Protein AF-A0A2D2DNY3-F1 (afdb_monomer)

Mean predicted aligned error: 10.8 Å

Foldseek 3Di:
DADAFAWAWEWDDADLVQFTDWTWTQRDLEDWTWTWHAGSQRFTAWIDGRRPRWIKGKVPGHDGDGLPADAFDKDKDWIKIATCVAPPGGIDIKIKIKGQHDFDWDQFQLGIAGWGWMWMKIWFPFDDHDPWTKTKIKIKTWTAGNPSRDGAKMKIWMWIDTDPTDIHIYIYGHNWYQGPNVRDTDFFLLLQFYWKWWAPPQVQGIWIWGAGSNFWIWTWTDHPPFIWTWTWGAGSQQWTWIWIHTVVDDTFIWIWGDDNFKIKGFGDDPVDGDMIMMGHD

Radius of gyration: 21.46 Å; Cα contacts (8 Å, |Δi|>4): 801; chains: 1; bounding box: 45×48×61 Å

Solvent-accessible surface area (backbone atoms only — not comparable to full-atom values): 13983 Å² total; per-residue (Å²): 135,85,62,83,37,56,23,33,38,34,37,74,39,33,43,94,86,49,36,49,54,55,30,40,24,44,34,46,75,72,72,58,37,35,38,36,29,39,44,61,56,50,9,39,33,33,41,30,38,66,74,72,80,36,61,33,37,30,54,52,50,31,78,53,57,64,86,84,62,47,72,71,38,70,52,75,46,73,18,32,40,29,32,74,77,43,92,78,53,48,64,43,74,41,47,34,39,36,32,27,77,38,74,47,80,49,77,40,83,53,44,77,40,57,17,40,32,33,42,32,41,33,61,61,47,69,50,63,50,100,93,35,46,32,35,32,38,37,42,36,44,32,29,27,27,70,85,81,50,42,73,42,32,33,41,38,38,38,41,33,52,50,69,82,53,48,75,53,56,41,42,34,37,23,45,29,37,39,36,58,72,78,68,48,69,34,69,42,25,44,72,59,39,20,47,32,37,38,39,49,43,83,80,42,18,45,30,46,37,36,22,37,64,83,11,41,32,42,39,37,21,45,25,100,90,48,61,29,44,35,37,38,38,35,42,57,87,21,48,28,42,36,41,38,36,38,84,98,57,70,71,42,66,32,52,33,43,42,54,77,56,41,32,40,29,53,40,64,52,94,90,56,72,51,56,30,43,34,32,59,101

Sequence (281 aa):
MGWKVSVTQRITKVDANGSWENADSVSQEKGAQTIEVFDKQGGMLSTNSSGYGCSVTYAPAALQAPPSATVGATFEYASTMSIPCSKEESSRALTSKGKVVAIESKTVPAGTFTALKIVSSETNFDLRTIGASANYWVEKTCWRDTVTGLIIACNTSTDSKGTGGMSYSSVSELVSFSQAATKREFLDPIRFAGPWTGSFGAYYGTCDVNITFTGLITGACKAATRTTSVTGSVDKAGVVKLAMSVAGGATETNVGQAALFDMSGPLAGAAAPGNWALKHK

Organism: NCBI:txid2045208

Structure (mmCIF, N/CA/C/O backbone):
data_AF-A0A2D2DNY3-F1
#
_entry.id   AF-A0A2D2DNY3-F1
#
loop_
_atom_site.group_PDB
_atom_site.id
_atom_site.type_symbol
_atom_site.label_atom_id
_atom_site.label_alt_id
_atom_site.label_comp_id
_atom_site.label_asym_id
_atom_site.label_entity_id
_atom_site.label_seq_id
_atom_site.pdbx_PDB_ins_code
_atom_site.Cartn_x
_atom_site.Cartn_y
_atom_site.Cartn_z
_atom_site.occupancy
_atom_site.B_iso_or_equiv
_atom_site.auth_seq_id
_atom_site.auth_comp_id
_atom_site.auth_asym_id
_atom_site.auth_atom_id
_atom_site.pdbx_PDB_model_num
ATOM 1 N N . MET A 1 1 ? -20.690 14.355 -4.645 1.00 25.67 1 MET A N 1
ATOM 2 C CA . MET A 1 1 ? -19.978 13.452 -5.576 1.00 25.67 1 MET A CA 1
ATOM 3 C C . MET A 1 1 ? -19.030 12.610 -4.740 1.00 25.67 1 MET A C 1
ATOM 5 O O . MET A 1 1 ? -18.089 13.163 -4.191 1.00 25.67 1 MET A O 1
ATOM 9 N N . GLY A 1 2 ? -19.355 11.334 -4.515 1.00 27.25 2 GLY A N 1
ATOM 10 C CA . GLY A 1 2 ? -18.554 10.455 -3.659 1.00 27.25 2 GLY A CA 1
ATOM 11 C C . GLY A 1 2 ? -17.307 9.985 -4.398 1.00 27.25 2 GLY A C 1
ATOM 12 O O . GLY A 1 2 ? -17.422 9.295 -5.410 1.00 27.25 2 GLY A O 1
ATOM 13 N N . TRP A 1 3 ? -16.131 10.373 -3.917 1.00 26.14 3 TRP A N 1
ATOM 14 C CA . TRP A 1 3 ? -14.869 9.816 -4.389 1.00 26.14 3 TRP A CA 1
ATOM 15 C C . TRP A 1 3 ? -14.778 8.369 -3.898 1.00 26.14 3 TRP A C 1
ATOM 17 O O . TRP A 1 3 ? -14.680 8.126 -2.700 1.00 26.14 3 TRP A O 1
ATOM 27 N N . LYS A 1 4 ? -14.827 7.393 -4.810 1.00 27.14 4 LYS A N 1
ATOM 28 C CA . LYS A 1 4 ? -14.443 6.013 -4.493 1.00 27.14 4 LYS A CA 1
ATOM 29 C C . LYS A 1 4 ? -12.919 5.945 -4.467 1.00 27.14 4 LYS A C 1
ATOM 31 O O . LYS A 1 4 ? -12.292 5.642 -5.475 1.00 27.14 4 LYS A O 1
ATOM 36 N N . VAL A 1 5 ? -12.330 6.280 -3.327 1.00 34.91 5 VAL A N 1
ATOM 37 C CA . VAL A 1 5 ? -10.916 6.004 -3.059 1.00 34.91 5 VAL A CA 1
ATOM 38 C C . VAL A 1 5 ? -10.827 4.509 -2.772 1.00 34.91 5 VAL A C 1
ATOM 40 O O . VAL A 1 5 ? -11.431 4.063 -1.802 1.00 34.91 5 VAL A O 1
ATOM 43 N N . SER A 1 6 ? -10.176 3.742 -3.651 1.00 36.16 6 SER A N 1
ATOM 44 C CA . SER A 1 6 ? -9.915 2.313 -3.439 1.00 36.16 6 SER A CA 1
ATOM 45 C C . SER A 1 6 ? -8.528 2.202 -2.835 1.00 36.16 6 SER A C 1
ATOM 47 O O . SER A 1 6 ? -7.540 2.330 -3.550 1.00 36.16 6 SER A O 1
ATOM 49 N N . VAL A 1 7 ? -8.460 2.041 -1.514 1.00 45.69 7 VAL A N 1
ATOM 50 C CA . VAL A 1 7 ? -7.182 1.968 -0.805 1.00 45.69 7 VAL A CA 1
ATOM 51 C C . VAL A 1 7 ? -6.686 0.523 -0.782 1.00 45.69 7 VAL A C 1
ATOM 53 O O . VAL A 1 7 ? -7.278 -0.332 -0.130 1.00 45.69 7 VAL A O 1
ATOM 56 N N . THR A 1 8 ? -5.598 0.273 -1.501 1.00 47.53 8 THR A N 1
ATOM 57 C CA . THR A 1 8 ? -4.846 -0.986 -1.558 1.00 47.53 8 THR A CA 1
ATOM 58 C C . THR A 1 8 ? -3.878 -1.043 -0.386 1.00 47.53 8 THR A C 1
ATOM 60 O O . THR A 1 8 ? -2.870 -0.351 -0.427 1.00 47.53 8 THR A O 1
ATOM 63 N N . GLN A 1 9 ? -4.156 -1.849 0.641 1.00 46.97 9 GLN A N 1
ATOM 64 C CA . GLN A 1 9 ? -3.183 -2.102 1.713 1.00 46.97 9 GLN A CA 1
ATOM 65 C C . GLN A 1 9 ? -2.158 -3.161 1.265 1.00 46.97 9 GLN A C 1
ATOM 67 O O . GLN A 1 9 ? -2.531 -4.173 0.664 1.00 46.97 9 GLN A O 1
ATOM 72 N N . ARG A 1 10 ? -0.868 -2.923 1.529 1.00 54.22 10 ARG A N 1
ATOM 73 C CA . ARG A 1 10 ? 0.259 -3.816 1.210 1.00 54.22 10 ARG A CA 1
ATOM 74 C C . ARG A 1 10 ? 1.125 -4.001 2.436 1.00 54.22 10 ARG A C 1
ATOM 76 O O . ARG A 1 10 ? 1.582 -3.022 2.989 1.00 54.22 10 ARG A O 1
ATOM 83 N N . ILE A 1 11 ? 1.457 -5.237 2.787 1.00 52.03 11 ILE A N 1
ATOM 84 C CA . ILE A 1 11 ? 2.336 -5.530 3.923 1.00 52.03 11 ILE A CA 1
ATOM 85 C C . ILE A 1 11 ? 3.550 -6.310 3.444 1.00 52.03 11 ILE A C 1
ATOM 87 O O . ILE A 1 11 ? 3.403 -7.378 2.844 1.00 52.03 11 ILE A O 1
ATOM 91 N N . THR A 1 12 ? 4.7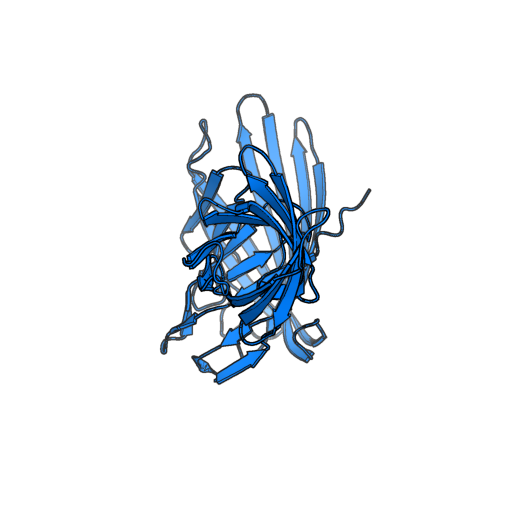40 -5.739 3.647 1.00 46.25 12 THR A N 1
ATOM 92 C CA . THR A 1 12 ? 5.982 -6.226 3.023 1.00 46.25 12 THR A CA 1
ATOM 93 C C . THR A 1 12 ? 6.882 -7.060 3.909 1.00 46.25 12 THR A C 1
ATOM 95 O O . THR A 1 12 ? 7.632 -7.880 3.381 1.00 46.25 12 THR A O 1
ATOM 98 N N . LYS A 1 13 ? 6.841 -6.879 5.228 1.00 41.50 13 LYS A N 1
ATOM 99 C CA . LYS A 1 13 ? 7.657 -7.681 6.134 1.00 41.50 13 LYS A CA 1
ATOM 100 C C . LYS A 1 13 ? 6.973 -7.822 7.477 1.00 41.50 13 LYS A C 1
ATOM 102 O O . LYS A 1 13 ? 6.441 -6.858 8.016 1.00 41.50 13 LYS A O 1
ATOM 107 N N . VAL A 1 14 ? 7.000 -9.051 7.983 1.00 41.91 14 VAL A N 1
ATOM 108 C CA . VAL A 1 14 ? 6.520 -9.399 9.316 1.00 41.91 14 VAL A CA 1
ATOM 109 C C . VAL A 1 14 ? 7.660 -10.094 10.020 1.00 41.91 14 VAL A C 1
ATOM 111 O O . VAL A 1 14 ? 8.112 -11.139 9.563 1.00 41.91 14 VAL A O 1
ATOM 114 N N . ASP A 1 15 ? 8.177 -9.510 11.084 1.00 43.34 15 ASP A N 1
ATOM 115 C CA . ASP A 1 15 ? 9.233 -10.127 11.865 1.00 43.34 15 ASP A CA 1
ATOM 116 C C . ASP A 1 15 ? 8.704 -11.380 12.585 1.00 43.34 15 ASP A C 1
ATOM 118 O O . ASP A 1 15 ? 7.499 -11.569 12.779 1.00 43.34 15 ASP A O 1
ATOM 122 N N . ALA A 1 16 ? 9.613 -12.253 13.028 1.00 36.25 16 ALA A N 1
ATOM 123 C CA . ALA A 1 16 ? 9.274 -13.508 13.711 1.00 36.25 16 ALA A CA 1
ATOM 124 C C . ALA A 1 16 ? 8.454 -13.316 15.007 1.00 36.25 16 ALA A C 1
ATOM 126 O O . ALA A 1 16 ? 7.833 -14.255 15.498 1.00 36.25 16 ALA A O 1
ATOM 127 N N . ASN A 1 17 ? 8.439 -12.100 15.556 1.00 34.81 17 ASN A N 1
ATOM 128 C CA . ASN A 1 17 ? 7.659 -11.696 16.727 1.00 34.81 17 ASN A CA 1
ATOM 129 C C . ASN A 1 17 ? 6.275 -11.102 16.370 1.00 34.81 17 ASN A C 1
ATOM 131 O O . ASN A 1 17 ? 5.600 -10.571 17.254 1.00 34.81 17 ASN A O 1
ATOM 135 N N . GLY A 1 18 ? 5.874 -11.151 15.094 1.00 34.56 18 GLY A N 1
ATOM 136 C CA . GLY A 1 18 ? 4.608 -10.615 14.590 1.00 34.56 18 GLY A CA 1
ATOM 137 C C . GLY A 1 18 ? 4.605 -9.109 14.302 1.00 34.56 18 GLY A C 1
ATOM 138 O O . GLY A 1 18 ? 3.541 -8.569 14.024 1.00 34.56 18 GLY A O 1
ATOM 139 N N . SER A 1 19 ? 5.751 -8.419 14.386 1.00 36.81 19 SER A N 1
ATOM 140 C CA . SER A 1 19 ? 5.862 -6.982 14.063 1.00 36.81 19 SER A CA 1
ATOM 141 C C . SER A 1 19 ? 5.842 -6.750 12.561 1.00 36.81 19 SER A C 1
ATOM 143 O O . SER A 1 19 ? 6.407 -7.557 11.839 1.00 36.81 19 SER A O 1
ATOM 145 N N . TRP A 1 20 ? 5.232 -5.665 12.088 1.00 47.19 20 TRP A N 1
ATOM 146 C CA . TRP A 1 20 ? 5.101 -5.361 10.661 1.00 47.19 20 TRP A CA 1
ATOM 147 C C . TRP A 1 20 ? 5.984 -4.161 10.301 1.00 47.19 20 TRP A C 1
ATOM 149 O O . TRP A 1 20 ? 5.937 -3.141 10.983 1.00 47.19 20 TRP A O 1
ATOM 159 N N . GLU A 1 21 ? 6.764 -4.257 9.227 1.00 42.47 21 GLU A N 1
ATOM 160 C CA . GLU A 1 21 ? 7.445 -3.112 8.615 1.00 42.47 21 GLU A CA 1
ATOM 161 C C . GLU A 1 21 ? 6.703 -2.752 7.316 1.00 42.47 21 GLU A C 1
ATOM 163 O O . GLU A 1 21 ? 6.755 -3.495 6.328 1.00 42.47 21 GLU A O 1
ATOM 168 N N . ASN A 1 22 ? 6.036 -1.591 7.352 1.00 45.72 22 ASN A N 1
ATOM 169 C CA . ASN A 1 22 ? 5.357 -0.886 6.255 1.00 45.72 22 ASN A CA 1
ATOM 170 C C . ASN A 1 22 ? 4.024 -1.496 5.784 1.00 45.72 22 ASN A C 1
ATOM 172 O O . ASN A 1 22 ? 3.973 -2.634 5.307 1.00 45.72 22 ASN A O 1
ATOM 176 N N . ALA A 1 23 ? 2.950 -0.702 5.904 1.00 50.16 23 ALA A N 1
ATOM 177 C CA . ALA A 1 23 ? 1.635 -0.987 5.348 1.00 50.16 23 ALA A CA 1
ATOM 178 C C . ALA A 1 23 ? 1.250 0.079 4.301 1.00 50.16 23 ALA A C 1
ATOM 180 O O . ALA A 1 23 ? 0.492 1.006 4.581 1.00 50.16 23 ALA A O 1
ATOM 181 N N . ASP A 1 24 ? 1.783 0.000 3.082 1.00 49.25 24 ASP A N 1
ATOM 182 C CA . ASP A 1 24 ? 1.453 1.017 2.076 1.00 49.25 24 ASP A CA 1
ATOM 183 C C . ASP A 1 24 ? -0.031 0.956 1.733 1.00 49.25 24 ASP A C 1
ATOM 185 O O . ASP A 1 24 ? -0.573 -0.126 1.511 1.00 49.25 24 ASP A O 1
ATOM 189 N N . SER A 1 25 ? -0.677 2.118 1.673 1.00 47.81 25 SER A N 1
ATOM 190 C CA . SER A 1 25 ? -2.070 2.252 1.284 1.00 47.81 25 SER A CA 1
ATOM 191 C C . SER A 1 25 ? -2.124 3.048 -0.038 1.00 47.81 25 SER A C 1
ATOM 193 O O . SER A 1 25 ? -2.016 4.276 -0.094 1.00 47.81 25 SER A O 1
ATOM 195 N N . VAL A 1 26 ? -2.199 2.355 -1.179 1.00 48.69 26 VAL A N 1
ATOM 196 C CA . VAL A 1 26 ? -2.326 3.047 -2.476 1.00 48.69 26 VAL A CA 1
ATOM 197 C C . VAL A 1 26 ? -3.779 3.456 -2.630 1.00 48.69 26 VAL A C 1
ATOM 199 O O . VAL A 1 26 ? -4.639 2.606 -2.826 1.00 48.69 26 VAL A O 1
ATOM 202 N N . SER A 1 27 ? -4.060 4.748 -2.489 1.00 47.69 27 SER A N 1
ATOM 203 C CA . SER A 1 27 ? -5.422 5.276 -2.439 1.00 47.69 27 SER A CA 1
ATOM 204 C C . SER A 1 27 ? -6.048 5.472 -3.829 1.00 47.69 27 SER A C 1
ATOM 206 O O . SER A 1 27 ? -7.276 5.442 -3.953 1.00 47.69 27 SER A O 1
ATOM 208 N N . GLN A 1 28 ? -5.239 5.675 -4.883 1.00 50.94 28 GLN A N 1
ATOM 209 C CA . GLN A 1 28 ? -5.707 5.988 -6.243 1.00 50.94 28 GLN A CA 1
ATOM 210 C C . GLN A 1 28 ? -4.712 5.529 -7.331 1.00 50.94 28 GLN A C 1
ATOM 212 O O . GLN A 1 28 ? -3.504 5.595 -7.134 1.00 50.94 28 GLN A O 1
ATOM 217 N N . GLU A 1 29 ? -5.216 5.133 -8.513 1.00 48.09 29 GLU A N 1
ATOM 218 C CA . GLU A 1 29 ? -4.400 4.809 -9.711 1.00 48.09 29 GLU A CA 1
ATOM 219 C C . GLU A 1 29 ? -3.625 6.036 -10.239 1.00 48.09 29 GLU A C 1
ATOM 221 O O . GLU A 1 29 ? -2.617 5.908 -10.933 1.00 48.09 29 GLU A O 1
ATOM 226 N N . LYS A 1 30 ? -4.097 7.243 -9.896 1.00 49.75 30 LYS A N 1
ATOM 227 C CA . LYS A 1 30 ? -3.475 8.534 -10.205 1.00 49.75 30 LYS A CA 1
ATOM 228 C C . LYS A 1 30 ? -3.515 9.418 -8.960 1.00 49.75 30 LYS A C 1
ATOM 230 O O . LYS A 1 30 ? -4.600 9.702 -8.465 1.00 49.75 30 LYS A O 1
ATOM 235 N N . GLY A 1 31 ? -2.362 9.891 -8.490 1.00 51.78 31 GLY A N 1
ATOM 236 C CA . GLY A 1 31 ? -2.268 10.810 -7.350 1.00 51.78 31 GLY A CA 1
ATOM 237 C C . GLY A 1 31 ? -1.247 10.373 -6.304 1.00 51.78 31 GLY A C 1
ATOM 238 O O . GLY A 1 31 ? -0.534 9.392 -6.492 1.00 51.78 31 GLY A O 1
ATOM 239 N N . ALA A 1 32 ? -1.164 11.142 -5.218 1.00 49.25 32 ALA A N 1
ATOM 240 C CA . ALA A 1 32 ? -0.270 10.858 -4.105 1.00 49.25 32 ALA A CA 1
ATOM 241 C C . ALA A 1 32 ? -0.715 9.619 -3.316 1.00 49.25 32 ALA A C 1
ATOM 243 O O . ALA A 1 32 ? -1.903 9.441 -3.038 1.00 49.25 32 ALA A O 1
ATOM 244 N N . GLN A 1 33 ? 0.251 8.795 -2.921 1.00 55.28 33 GLN A N 1
ATOM 245 C CA . GLN A 1 33 ? 0.026 7.630 -2.074 1.00 55.28 33 GLN A CA 1
ATOM 246 C C . GLN A 1 33 ? -0.068 8.039 -0.602 1.00 55.28 33 GLN A C 1
ATOM 248 O O . GLN A 1 33 ? 0.548 9.014 -0.160 1.00 55.28 33 GLN A O 1
ATOM 253 N N . THR A 1 34 ? -0.837 7.274 0.171 1.00 58.06 34 THR A N 1
ATOM 254 C CA . THR A 1 34 ? -0.867 7.410 1.626 1.00 58.06 34 THR A CA 1
ATOM 255 C C . THR A 1 34 ? -0.228 6.173 2.232 1.00 58.06 34 THR A C 1
ATOM 257 O O . THR A 1 34 ? -0.771 5.083 2.148 1.00 58.06 34 THR A O 1
ATOM 260 N N . ILE A 1 35 ? 0.939 6.305 2.842 1.00 59.66 35 ILE A N 1
ATOM 261 C CA . ILE A 1 35 ? 1.585 5.182 3.522 1.00 59.66 35 ILE A CA 1
ATOM 262 C C . ILE A 1 35 ? 1.034 5.131 4.940 1.00 59.66 35 ILE A C 1
ATOM 264 O O . ILE A 1 35 ? 1.166 6.109 5.671 1.00 59.66 35 ILE A O 1
ATOM 268 N N . GLU A 1 36 ? 0.423 4.019 5.330 1.00 65.12 36 GLU A N 1
ATOM 269 C CA . GLU A 1 36 ? 0.013 3.777 6.710 1.00 65.12 36 GLU A CA 1
ATOM 270 C C . GLU A 1 36 ? 1.049 2.847 7.364 1.00 65.12 36 GLU A C 1
ATOM 272 O O . GLU A 1 36 ? 1.706 2.029 6.723 1.00 65.12 36 GLU A O 1
ATOM 277 N N . VAL A 1 37 ? 1.272 2.978 8.662 1.00 64.62 37 VAL A N 1
ATOM 278 C CA . VAL A 1 37 ? 2.128 2.052 9.410 1.00 64.62 37 VAL A CA 1
ATOM 279 C C . VAL A 1 37 ? 1.317 1.556 10.581 1.00 64.62 37 VAL A C 1
ATOM 281 O O . VAL A 1 37 ? 0.684 2.360 11.260 1.00 64.62 37 VAL A O 1
ATOM 284 N N . PHE A 1 38 ? 1.340 0.249 10.829 1.00 63.91 38 PHE A N 1
ATOM 285 C CA . PHE A 1 38 ? 0.632 -0.374 11.942 1.00 63.91 38 PHE A CA 1
ATOM 286 C C . PHE A 1 38 ? 1.607 -1.112 12.868 1.00 63.91 38 PHE A C 1
ATOM 288 O O . PHE A 1 38 ? 2.654 -1.590 12.437 1.00 63.91 38 PHE A O 1
ATOM 295 N N . ASP A 1 39 ? 1.265 -1.201 14.150 1.00 59.09 39 ASP A N 1
ATOM 296 C CA . ASP A 1 39 ? 1.955 -2.007 15.146 1.00 59.09 39 ASP A CA 1
ATOM 297 C C . ASP A 1 39 ? 1.637 -3.502 14.982 1.00 59.09 39 ASP A C 1
ATOM 299 O O . ASP A 1 39 ? 0.777 -3.913 14.199 1.00 59.09 39 ASP A O 1
ATOM 303 N N . LYS A 1 40 ? 2.324 -4.342 15.764 1.00 55.53 40 LYS A N 1
ATOM 304 C CA . LYS A 1 40 ? 2.185 -5.809 15.731 1.00 55.53 40 LYS A CA 1
ATOM 305 C C . LYS A 1 40 ? 0.773 -6.328 16.050 1.00 55.53 40 LYS A C 1
ATOM 307 O O . LYS A 1 40 ? 0.485 -7.494 15.806 1.00 55.53 40 LYS A O 1
ATOM 312 N N . GLN A 1 41 ? -0.111 -5.492 16.584 1.00 60.06 41 GLN A N 1
ATOM 313 C CA . GLN A 1 41 ? -1.500 -5.822 16.900 1.00 60.06 41 GLN A CA 1
ATOM 314 C C . GLN A 1 41 ? -2.508 -5.213 15.910 1.00 60.06 41 GLN A C 1
ATOM 316 O O . GLN A 1 41 ? -3.718 -5.376 16.099 1.00 60.06 41 GLN A O 1
ATOM 321 N N . GLY A 1 42 ? -2.028 -4.543 14.859 1.00 58.50 42 GLY A N 1
ATOM 322 C CA . GLY A 1 42 ? -2.852 -3.881 13.850 1.00 58.50 42 GLY A CA 1
ATOM 323 C C . GLY A 1 42 ? -3.335 -2.485 14.253 1.00 58.50 42 GLY A C 1
ATOM 324 O O . GLY A 1 42 ? -4.249 -1.968 13.620 1.00 58.50 42 GLY A O 1
ATOM 325 N N . GLY A 1 43 ? -2.764 -1.880 15.299 1.00 68.00 43 GLY A N 1
ATOM 326 C CA . GLY A 1 43 ? -3.005 -0.481 15.652 1.00 68.00 43 GLY A CA 1
ATOM 327 C C . GLY A 1 43 ? -2.185 0.462 14.770 1.00 68.00 43 GLY A C 1
ATOM 328 O O . GLY A 1 43 ? -1.036 0.179 14.475 1.00 68.00 43 GLY A O 1
ATOM 329 N N . MET A 1 44 ? -2.737 1.588 14.335 1.00 71.69 44 MET A N 1
ATOM 330 C CA . MET A 1 44 ? -2.071 2.547 13.449 1.00 71.69 44 MET A CA 1
ATOM 331 C C . MET A 1 44 ? -1.008 3.362 14.203 1.00 71.69 44 MET A C 1
ATOM 333 O O . MET A 1 44 ? -1.323 4.030 15.183 1.00 71.69 44 MET A O 1
ATOM 337 N N . LEU A 1 45 ? 0.241 3.316 13.744 1.00 72.12 45 LEU A N 1
ATOM 338 C CA . LEU A 1 45 ? 1.407 4.039 14.264 1.00 72.12 45 LEU A CA 1
ATOM 339 C C . LEU A 1 45 ? 1.689 5.338 13.512 1.00 72.12 45 LEU A C 1
ATOM 341 O O . LEU A 1 45 ? 2.131 6.309 14.124 1.00 72.12 45 LEU A O 1
ATOM 345 N N . SER A 1 46 ? 1.465 5.378 12.200 1.00 70.25 46 SER A N 1
ATOM 346 C CA . SER A 1 46 ? 1.634 6.604 11.420 1.00 70.25 46 SER A CA 1
ATOM 347 C C . SER A 1 46 ? 0.865 6.580 10.109 1.00 70.25 46 SER A C 1
ATOM 349 O O . SER A 1 46 ? 0.495 5.519 9.609 1.00 70.25 46 SER A O 1
ATOM 351 N N . THR A 1 47 ? 0.641 7.766 9.552 1.00 68.88 47 THR A N 1
ATOM 352 C CA . THR A 1 47 ? 0.171 7.958 8.181 1.00 68.88 47 THR A CA 1
ATOM 353 C C . THR A 1 47 ? 1.013 9.036 7.507 1.00 68.88 47 THR A C 1
ATOM 355 O O . THR A 1 47 ? 1.285 10.085 8.086 1.00 68.88 47 THR A O 1
ATOM 358 N N . ASN A 1 48 ? 1.462 8.792 6.281 1.00 65.06 48 ASN A N 1
ATOM 359 C CA . ASN A 1 48 ? 2.186 9.763 5.472 1.00 65.06 48 ASN A CA 1
ATOM 360 C C . ASN A 1 48 ? 1.444 9.952 4.158 1.00 65.06 48 ASN A C 1
ATOM 362 O O . ASN A 1 48 ? 1.365 9.028 3.355 1.00 65.06 48 ASN A O 1
ATOM 366 N N . SER A 1 49 ? 0.918 11.150 3.923 1.00 54.62 49 SER A N 1
ATOM 367 C CA . SER A 1 49 ? 0.422 11.509 2.599 1.00 54.62 49 SER A CA 1
ATOM 368 C C . SER A 1 49 ? 1.576 12.086 1.787 1.00 54.62 49 SER A C 1
ATOM 370 O O . SER A 1 49 ? 1.966 13.238 2.009 1.00 54.62 49 SER A O 1
ATOM 372 N N . SER A 1 50 ? 2.080 11.328 0.806 1.00 42.31 50 SER A N 1
ATOM 373 C CA . SER A 1 50 ? 3.233 11.739 -0.008 1.00 42.31 50 SER A CA 1
ATOM 374 C C . SER A 1 50 ? 3.003 13.073 -0.734 1.00 42.31 50 SER A C 1
ATOM 376 O O . SER A 1 50 ? 3.942 13.829 -0.963 1.00 42.31 50 SER A O 1
ATOM 378 N N . GLY A 1 51 ? 1.741 13.436 -0.990 1.00 43.50 51 GLY A N 1
ATOM 379 C CA . GLY A 1 51 ? 1.348 14.686 -1.649 1.00 43.50 51 GLY A CA 1
ATOM 380 C C . GLY A 1 51 ? 1.395 15.942 -0.774 1.00 43.50 51 GLY A C 1
ATOM 381 O O . GLY A 1 51 ? 1.378 17.042 -1.315 1.00 43.50 51 GLY A O 1
ATOM 382 N N . TYR A 1 52 ? 1.464 15.799 0.555 1.00 48.44 52 TYR A N 1
ATOM 383 C CA . TYR A 1 52 ? 1.476 16.930 1.497 1.00 48.44 52 TYR A CA 1
ATOM 384 C C . TYR A 1 52 ? 2.761 17.010 2.332 1.00 48.44 52 TYR A C 1
ATOM 386 O O . TYR A 1 52 ? 2.902 17.926 3.139 1.00 48.44 52 TYR A O 1
ATOM 394 N N . GLY A 1 53 ? 3.699 16.069 2.154 1.00 58.53 53 GLY A N 1
ATOM 395 C CA . GLY A 1 53 ? 4.980 16.063 2.870 1.00 58.53 53 GLY A CA 1
ATOM 396 C C . GLY A 1 53 ? 4.832 16.006 4.393 1.00 58.53 53 GLY A C 1
ATOM 397 O O . GLY A 1 53 ? 5.711 16.477 5.113 1.00 58.53 53 GLY A O 1
ATOM 398 N N . CYS A 1 54 ? 3.713 15.471 4.888 1.00 64.94 54 CYS A N 1
ATOM 399 C CA . CYS A 1 54 ? 3.408 15.406 6.309 1.00 64.94 54 CYS A CA 1
ATOM 400 C C . CYS A 1 54 ? 3.208 13.959 6.751 1.00 64.94 54 CYS A C 1
ATOM 402 O O . CYS A 1 54 ? 2.323 13.263 6.251 1.00 64.94 54 CYS A O 1
ATOM 404 N N . SER A 1 55 ? 4.033 13.545 7.712 1.00 72.25 55 SER A N 1
ATOM 405 C CA . SER A 1 55 ? 3.903 12.279 8.427 1.00 72.25 55 SER A CA 1
ATOM 406 C C . SER A 1 55 ? 3.255 12.546 9.781 1.00 72.25 55 SER A C 1
ATOM 408 O O . SER A 1 55 ? 3.818 13.273 10.600 1.00 72.25 55 SER A O 1
ATOM 410 N N . VAL A 1 56 ? 2.068 11.989 9.995 1.00 75.56 56 VAL A N 1
ATOM 411 C CA . VAL A 1 56 ? 1.344 12.003 11.267 1.00 75.56 56 VAL A CA 1
ATOM 412 C C . VAL A 1 56 ? 1.697 10.730 12.025 1.00 75.56 56 VAL A C 1
ATOM 414 O O . VAL A 1 56 ? 1.708 9.657 11.429 1.00 75.56 56 VAL A O 1
ATOM 417 N N . THR A 1 57 ? 1.976 10.814 13.325 1.00 82.69 57 THR A N 1
ATOM 418 C CA . THR A 1 57 ? 2.296 9.639 14.159 1.00 82.69 57 THR A CA 1
ATOM 419 C C . THR A 1 57 ? 1.328 9.491 15.326 1.00 82.69 57 THR A C 1
ATOM 421 O O . THR A 1 57 ? 0.726 10.466 15.762 1.00 82.69 57 THR A O 1
ATOM 424 N N . TYR A 1 58 ? 1.178 8.274 15.842 1.00 80.50 58 TYR A N 1
ATOM 425 C CA . TYR A 1 58 ? 0.248 7.915 16.911 1.00 80.50 58 TYR A CA 1
ATOM 426 C C . TYR A 1 58 ? 0.997 7.171 18.020 1.00 80.50 58 TYR A C 1
ATOM 428 O O . TYR A 1 58 ? 1.653 6.160 17.763 1.00 80.50 58 TYR A O 1
ATOM 436 N N . ALA A 1 59 ? 0.907 7.663 19.257 1.00 84.25 59 ALA A N 1
ATOM 437 C CA . ALA A 1 59 ? 1.555 7.054 20.419 1.00 84.25 59 ALA A CA 1
ATOM 438 C C . ALA A 1 59 ? 0.640 7.072 21.664 1.00 84.25 59 ALA A C 1
ATOM 440 O O . ALA A 1 59 ? 0.317 8.158 22.153 1.00 84.25 59 ALA A O 1
ATOM 441 N N . PRO A 1 60 ? 0.227 5.906 22.210 1.00 83.38 60 PRO A N 1
ATOM 442 C CA . PRO A 1 60 ? 0.357 4.559 21.627 1.00 83.38 60 PRO A CA 1
ATOM 443 C C . PRO A 1 60 ? -0.403 4.435 20.293 1.00 83.38 60 PRO A C 1
ATOM 445 O O . PRO A 1 60 ? -1.132 5.351 19.922 1.00 83.38 60 PRO A O 1
ATOM 448 N N . ALA A 1 61 ? -0.232 3.334 19.558 1.00 74.12 61 ALA A N 1
ATOM 449 C CA . ALA A 1 61 ? -0.904 3.141 18.273 1.00 74.12 61 ALA A CA 1
ATOM 450 C C . ALA A 1 61 ? -2.436 3.304 18.391 1.00 74.12 61 ALA A C 1
ATOM 452 O O . ALA A 1 61 ? -3.050 2.832 19.351 1.00 74.12 61 ALA A O 1
ATOM 453 N N . ALA A 1 62 ? -3.053 3.985 17.427 1.00 71.38 62 ALA A N 1
ATOM 454 C CA . ALA A 1 62 ? -4.500 4.194 17.377 1.00 71.38 62 ALA A CA 1
ATOM 455 C C . ALA A 1 62 ? -5.234 2.949 16.847 1.00 71.38 62 ALA A C 1
ATOM 457 O O . ALA A 1 62 ? -4.617 2.069 16.258 1.00 71.38 62 ALA A O 1
ATOM 458 N N . LEU A 1 63 ? -6.565 2.881 16.991 1.00 64.62 63 LEU A N 1
ATOM 459 C CA . LEU A 1 63 ? -7.420 1.905 16.277 1.00 64.62 63 LEU A CA 1
ATOM 460 C C . LEU A 1 63 ? -7.088 0.418 16.487 1.00 64.62 63 LEU A C 1
ATOM 462 O O . LEU A 1 63 ? -7.419 -0.430 15.658 1.00 64.62 63 LEU A O 1
ATOM 466 N N . GLN A 1 64 ? -6.447 0.071 17.592 1.00 66.25 64 GLN A N 1
ATOM 467 C CA . GLN A 1 64 ? -6.138 -1.317 17.889 1.00 66.25 64 GLN A CA 1
ATOM 468 C C . GLN A 1 64 ? -7.440 -2.016 18.313 1.00 66.25 64 GLN A C 1
ATOM 470 O O . GLN A 1 64 ? -8.132 -1.539 19.193 1.00 66.25 64 GLN A O 1
ATOM 475 N N . ALA A 1 65 ? -7.821 -3.141 17.714 1.00 68.56 65 ALA A N 1
ATOM 476 C CA . ALA A 1 65 ? -8.668 -4.093 18.436 1.00 68.56 65 ALA A CA 1
ATOM 477 C C . ALA A 1 65 ? -7.721 -5.028 19.199 1.00 68.56 65 ALA A C 1
ATOM 479 O O . ALA A 1 65 ? -6.705 -5.430 18.621 1.00 68.56 65 ALA A O 1
ATOM 480 N N . PRO A 1 66 ? -8.008 -5.448 20.443 1.00 72.62 66 PRO A N 1
ATOM 481 C CA . PRO A 1 66 ? -7.143 -6.403 21.128 1.00 72.62 66 PRO A CA 1
ATOM 482 C C . PRO A 1 66 ? -6.934 -7.659 20.262 1.00 72.62 66 PRO A C 1
ATOM 484 O O . PRO A 1 66 ? -7.898 -8.126 19.647 1.00 72.62 66 PRO A O 1
ATOM 487 N N . PRO A 1 67 ? -5.726 -8.245 20.179 1.00 68.94 67 PRO A N 1
ATOM 488 C CA . PRO A 1 67 ? -5.519 -9.503 19.450 1.00 68.94 67 PRO A CA 1
ATOM 489 C C . PRO A 1 67 ? -6.431 -10.637 19.940 1.00 68.94 67 PRO A C 1
ATOM 491 O O . PRO A 1 67 ? -6.844 -11.484 19.160 1.00 68.94 67 PRO A O 1
ATOM 494 N N . SER A 1 68 ? -6.801 -10.606 21.223 1.00 73.31 68 SER A N 1
ATOM 495 C CA . SER A 1 68 ? -7.725 -11.540 21.873 1.00 73.31 68 SER A CA 1
ATOM 496 C C . SER A 1 68 ? -9.210 -11.186 21.710 1.00 73.31 68 SER A C 1
ATOM 498 O O . SER A 1 68 ? -10.055 -11.830 22.330 1.00 73.31 68 SER A O 1
ATOM 500 N N . ALA A 1 69 ? -9.555 -10.152 20.937 1.00 79.44 69 ALA A N 1
ATOM 501 C CA . ALA A 1 69 ? -10.933 -9.692 20.829 1.00 79.44 69 ALA A CA 1
ATOM 502 C C . ALA A 1 69 ? -11.827 -10.745 20.158 1.00 79.44 69 ALA A C 1
ATOM 504 O O . ALA A 1 69 ? -11.548 -11.219 19.056 1.00 79.44 69 ALA A O 1
ATOM 505 N N . THR A 1 70 ? -12.933 -11.067 20.820 1.00 86.12 70 THR A N 1
ATOM 506 C CA . THR A 1 70 ? -13.982 -11.976 20.348 1.00 86.12 70 THR A CA 1
ATOM 507 C C . THR A 1 70 ? -15.263 -11.201 20.058 1.00 86.12 70 THR A C 1
ATOM 509 O O . THR A 1 70 ? -15.386 -10.027 20.405 1.00 86.12 70 THR A O 1
ATOM 512 N N . VAL A 1 71 ? -16.238 -11.841 19.407 1.00 91.62 71 VAL A N 1
ATOM 513 C CA . VAL A 1 71 ? -17.551 -11.226 19.153 1.00 91.62 71 VAL A CA 1
ATOM 514 C C . VAL A 1 71 ? -18.169 -10.733 20.462 1.00 91.62 71 VAL A C 1
ATOM 516 O O . VAL A 1 71 ? -18.242 -11.470 21.441 1.00 91.62 71 VAL A O 1
ATOM 519 N N . GLY A 1 72 ? -18.615 -9.477 20.470 1.00 91.75 72 GLY A N 1
ATOM 520 C CA . GLY A 1 72 ? -19.171 -8.806 21.642 1.00 91.75 72 GLY A CA 1
AT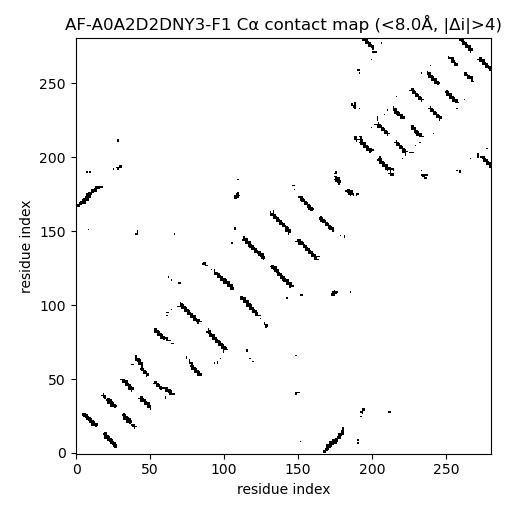OM 521 C C . GLY A 1 72 ? -18.154 -8.004 22.453 1.00 91.75 72 GLY A C 1
ATOM 522 O O . GLY A 1 72 ? -18.576 -7.141 23.221 1.00 91.75 72 GLY A O 1
ATOM 523 N N . ALA A 1 73 ? -16.846 -8.213 22.256 1.00 88.81 73 ALA A N 1
ATOM 524 C CA . ALA A 1 73 ? -15.816 -7.443 22.943 1.00 88.81 73 ALA A CA 1
ATOM 525 C C . ALA A 1 73 ? -15.908 -5.955 22.581 1.00 88.81 73 ALA A C 1
ATOM 527 O O . ALA A 1 73 ? -15.980 -5.590 21.404 1.00 88.81 73 ALA A O 1
ATOM 528 N N . THR A 1 74 ? -15.874 -5.106 23.605 1.00 90.69 74 THR A N 1
ATOM 529 C CA . THR A 1 74 ? -15.775 -3.650 23.487 1.00 90.69 74 THR A CA 1
ATOM 530 C C . THR A 1 74 ? -14.415 -3.193 23.975 1.00 90.69 74 THR A C 1
ATOM 532 O O . THR A 1 74 ? -13.872 -3.761 24.923 1.00 90.69 74 THR A O 1
ATOM 535 N N . PHE A 1 75 ? -13.879 -2.152 23.358 1.00 85.81 75 PHE A N 1
ATOM 536 C CA . PHE A 1 75 ? -12.578 -1.611 23.708 1.00 85.81 75 PHE A CA 1
ATOM 537 C C . PHE A 1 75 ? -12.541 -0.099 23.507 1.00 85.81 75 PHE A C 1
ATOM 539 O O . PHE A 1 75 ? -13.263 0.458 22.681 1.00 85.81 75 PHE A O 1
ATOM 546 N N . GLU A 1 76 ? -11.692 0.558 24.284 1.00 86.44 76 GLU A N 1
ATOM 547 C CA . GLU A 1 76 ? -11.438 1.990 24.219 1.00 86.44 76 GLU A CA 1
ATOM 548 C C . GLU A 1 76 ? -9.930 2.203 24.248 1.00 86.44 76 GLU A C 1
ATOM 550 O O . GLU A 1 76 ? -9.231 1.616 25.074 1.00 86.44 76 GLU A O 1
ATOM 555 N N . TYR A 1 77 ? -9.442 3.019 23.322 1.00 79.00 77 TYR A N 1
ATOM 556 C CA . TYR A 1 77 ? -8.031 3.328 23.172 1.00 79.00 77 TYR A CA 1
ATOM 557 C C . TYR A 1 77 ? -7.837 4.829 23.187 1.00 79.00 77 TYR A C 1
ATOM 559 O O . TYR A 1 77 ? -8.465 5.551 22.416 1.00 79.00 77 TYR A O 1
ATOM 567 N N . ALA A 1 78 ? -6.931 5.277 24.046 1.00 84.62 78 ALA A N 1
ATOM 568 C CA . ALA A 1 78 ? -6.404 6.626 24.018 1.00 84.62 78 ALA A CA 1
ATOM 569 C C . ALA A 1 78 ? -5.045 6.605 23.310 1.00 84.62 78 ALA A C 1
ATOM 571 O O . ALA A 1 78 ? -4.167 5.819 23.662 1.00 84.62 78 ALA A O 1
ATOM 572 N N . SER A 1 79 ? -4.877 7.468 22.318 1.00 84.88 79 SER A N 1
ATOM 573 C CA . SER A 1 79 ? -3.642 7.689 21.572 1.00 84.88 79 SER A CA 1
ATOM 574 C C . SER A 1 79 ? -3.306 9.179 21.580 1.00 84.88 79 SER A C 1
ATOM 576 O O . SER A 1 79 ? -4.175 10.016 21.808 1.00 84.88 79 SER A O 1
ATOM 578 N N . THR A 1 80 ? -2.049 9.530 21.336 1.00 85.88 80 THR A N 1
ATOM 579 C CA . THR A 1 80 ? -1.652 10.900 21.008 1.00 85.88 80 THR A CA 1
ATOM 580 C C . THR A 1 80 ? -1.245 10.959 19.546 1.00 85.88 80 THR A C 1
ATOM 582 O O . THR A 1 80 ? -0.276 10.317 19.148 1.00 85.88 80 THR A O 1
ATOM 585 N N . MET A 1 81 ? -1.967 11.746 18.757 1.00 83.62 81 MET A N 1
ATOM 586 C CA . MET A 1 81 ? -1.686 12.007 17.354 1.00 83.62 81 MET A CA 1
ATOM 587 C C . MET A 1 81 ? -0.764 13.221 17.217 1.00 83.62 81 MET A C 1
ATOM 589 O O . MET A 1 81 ? -1.162 14.328 17.568 1.00 83.62 81 MET A O 1
ATOM 593 N N . SER A 1 82 ? 0.444 13.041 16.691 1.00 83.56 82 SER A N 1
ATOM 594 C CA . SER A 1 82 ? 1.407 14.118 16.440 1.00 83.56 82 SER A CA 1
ATOM 595 C C . SER A 1 82 ? 1.368 14.563 14.981 1.00 83.56 82 SER A C 1
ATOM 597 O O . SER A 1 82 ? 1.501 13.738 14.080 1.00 83.56 82 SER A O 1
ATOM 599 N N . ILE A 1 83 ? 1.210 15.869 14.745 1.00 78.81 83 ILE A N 1
ATOM 600 C CA . ILE A 1 83 ? 1.145 16.490 13.415 1.00 78.81 83 ILE A CA 1
ATOM 601 C C . ILE A 1 83 ? 2.297 17.499 13.277 1.00 78.81 83 ILE A C 1
ATOM 603 O O . ILE A 1 83 ? 2.102 18.701 13.466 1.00 78.81 83 ILE A O 1
ATOM 607 N N . PRO A 1 84 ? 3.516 17.057 12.939 1.00 72.25 84 PRO A N 1
ATOM 608 C CA . PRO A 1 84 ? 4.687 17.935 12.882 1.00 72.25 84 PRO A CA 1
ATOM 609 C C . PRO A 1 84 ? 4.595 19.020 11.796 1.00 72.25 84 PRO A C 1
ATOM 611 O O . PRO A 1 84 ? 5.310 20.013 11.865 1.00 72.25 84 PRO A O 1
ATOM 614 N N . CYS A 1 85 ? 3.715 18.862 10.801 1.00 70.00 85 CYS A N 1
ATOM 615 C CA . CYS A 1 85 ? 3.484 19.879 9.771 1.00 70.00 85 CYS A CA 1
ATOM 616 C C . CYS A 1 85 ? 2.525 21.002 10.200 1.00 70.00 85 CYS A C 1
ATOM 618 O O . CYS A 1 85 ? 2.357 21.982 9.471 1.00 70.00 85 CYS A O 1
ATOM 620 N N . SER A 1 86 ? 1.879 20.876 11.358 1.00 66.94 86 SER A N 1
ATOM 621 C CA . SER A 1 86 ? 0.991 21.906 11.885 1.00 66.94 86 SER A CA 1
ATOM 622 C C . SER A 1 86 ? 1.807 23.007 12.561 1.00 66.94 86 SER A C 1
ATOM 624 O O . SER A 1 86 ? 2.632 22.739 13.431 1.00 66.94 86 SER A O 1
ATOM 626 N N . LYS A 1 87 ? 1.566 24.265 12.172 1.00 64.31 87 LYS A N 1
ATOM 627 C CA . LYS A 1 87 ? 2.212 25.440 12.786 1.00 64.31 87 LYS A CA 1
ATOM 628 C C . LYS A 1 87 ? 1.574 25.860 14.113 1.00 64.31 87 LYS A C 1
ATOM 630 O O . LYS A 1 87 ? 2.180 26.634 14.844 1.00 64.31 87 LYS A O 1
ATOM 635 N N . GLU A 1 88 ? 0.363 25.386 14.396 1.00 65.25 88 GLU A N 1
ATOM 636 C CA . GLU A 1 88 ? -0.431 25.820 15.553 1.00 65.25 88 GLU A CA 1
ATOM 637 C C . GLU A 1 88 ? -0.498 24.758 16.649 1.00 65.25 88 GLU A C 1
ATOM 639 O O . GLU A 1 88 ? -0.480 25.094 17.828 1.00 65.25 88 GLU A O 1
ATOM 644 N N . GLU A 1 89 ? -0.546 23.475 16.278 1.00 67.19 89 GLU A N 1
ATOM 645 C CA . GLU A 1 89 ? -0.633 22.385 17.250 1.00 67.19 89 GLU A CA 1
ATOM 646 C C . GLU A 1 89 ? 0.014 21.108 16.728 1.00 67.19 89 GLU A C 1
ATOM 648 O O . GLU A 1 89 ? -0.451 20.521 15.750 1.00 67.19 89 GLU A O 1
ATOM 653 N N . SER A 1 90 ? 1.081 20.681 17.402 1.00 71.31 90 SER A N 1
ATOM 654 C CA . SER A 1 90 ? 1.931 19.566 16.988 1.00 71.31 90 SER A CA 1
ATOM 655 C C . SER A 1 90 ? 1.506 18.209 17.553 1.00 71.31 90 SER A C 1
ATOM 657 O O . SER A 1 90 ? 2.040 17.195 17.108 1.00 71.31 90 SER A O 1
ATOM 659 N N . SER A 1 91 ? 0.553 18.154 18.492 1.00 77.44 91 SER A N 1
ATOM 660 C CA . SER A 1 91 ? 0.068 16.901 19.093 1.00 77.44 91 SER A CA 1
ATOM 661 C C . SER A 1 91 ? -1.339 17.015 19.676 1.00 77.44 91 SER A C 1
ATOM 663 O O . SER A 1 91 ? -1.644 18.042 20.274 1.00 77.44 91 SER A O 1
ATOM 665 N N . ARG A 1 92 ? -2.155 15.953 19.592 1.00 76.69 92 ARG A N 1
ATOM 666 C CA . ARG A 1 92 ? -3.524 15.899 20.140 1.00 76.69 92 ARG A CA 1
ATOM 667 C C . ARG A 1 92 ? -3.873 14.547 20.743 1.00 76.69 92 ARG A C 1
ATOM 669 O O . ARG A 1 92 ? -3.459 13.520 20.219 1.00 76.69 92 ARG A O 1
ATOM 676 N N . ALA A 1 93 ? -4.704 14.541 21.782 1.00 81.12 93 ALA A N 1
ATOM 677 C CA . ALA A 1 93 ? -5.304 13.307 22.276 1.00 81.12 93 ALA A CA 1
ATOM 678 C C . ALA A 1 93 ? -6.372 12.799 21.293 1.00 81.12 93 ALA A C 1
ATOM 680 O O . ALA A 1 93 ? -7.206 13.559 20.808 1.00 81.12 93 ALA A O 1
ATOM 681 N N . LEU A 1 94 ? -6.351 11.501 21.034 1.00 79.38 94 LEU A N 1
ATOM 682 C CA . LEU A 1 94 ? -7.301 10.766 2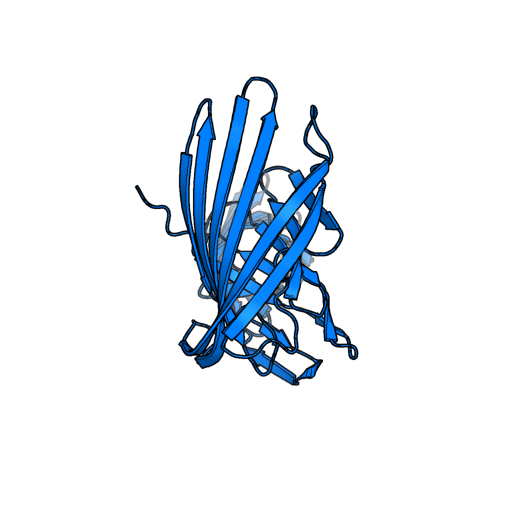0.218 1.00 79.38 94 LEU A CA 1
ATOM 683 C C . LEU A 1 94 ? -7.913 9.684 21.098 1.00 79.38 94 LEU A C 1
ATOM 685 O O . LEU A 1 94 ? -7.187 8.925 21.734 1.00 79.38 94 LEU A O 1
ATOM 689 N N . THR A 1 95 ? -9.239 9.604 21.139 1.00 82.44 95 THR A N 1
ATOM 690 C CA . THR A 1 95 ? -9.931 8.481 21.777 1.00 82.44 95 THR A CA 1
ATOM 691 C C . THR A 1 95 ? -10.737 7.741 20.726 1.00 82.44 95 THR A C 1
ATOM 693 O O . THR A 1 95 ? -11.637 8.316 20.113 1.00 82.44 95 THR A O 1
ATOM 696 N N . SER A 1 96 ? -10.413 6.467 20.539 1.00 80.44 96 SER A N 1
ATOM 697 C CA . SER A 1 96 ? -11.126 5.564 19.642 1.00 80.44 96 SER A CA 1
ATOM 698 C C . SER A 1 96 ? -11.886 4.548 20.491 1.00 80.44 96 SER A C 1
ATOM 700 O O . SER A 1 96 ? -11.306 3.896 21.361 1.00 80.44 96 SER A O 1
ATOM 702 N N . LYS A 1 97 ? -13.185 4.389 20.244 1.00 87.31 97 LYS A N 1
ATOM 703 C CA . LYS A 1 97 ? -14.008 3.347 20.875 1.00 87.31 97 LYS A CA 1
ATOM 704 C C . LYS A 1 97 ? -14.411 2.343 19.816 1.00 87.31 97 LYS A C 1
ATOM 706 O O . LYS A 1 97 ? -14.741 2.733 18.702 1.00 87.31 97 LYS A O 1
ATOM 711 N N . GLY A 1 98 ? -14.403 1.058 20.141 1.00 89.31 98 GLY A N 1
ATOM 712 C CA . GLY A 1 98 ? -14.748 0.024 19.179 1.00 89.31 98 GLY A CA 1
ATOM 713 C C . GLY A 1 98 ? -15.419 -1.195 19.784 1.00 89.31 98 GLY A C 1
ATOM 714 O O . GLY A 1 98 ? -15.378 -1.440 20.992 1.00 89.31 98 GLY A O 1
ATOM 715 N N . LYS A 1 99 ? -16.071 -1.957 18.908 1.00 92.19 99 LYS A N 1
ATOM 716 C CA . LYS A 1 99 ? -16.759 -3.203 19.228 1.00 92.19 99 LYS A CA 1
ATOM 717 C C . LYS A 1 99 ? -16.560 -4.217 18.112 1.00 92.19 99 LYS A C 1
ATOM 719 O O . LYS A 1 99 ? -16.764 -3.905 16.939 1.00 92.19 99 LYS A O 1
ATOM 724 N N . VAL A 1 100 ? -16.248 -5.456 18.481 1.00 92.75 100 VAL A N 1
ATOM 725 C CA . VAL A 1 100 ? -16.343 -6.589 17.555 1.00 92.75 100 VAL A CA 1
ATOM 726 C C . VAL A 1 100 ? -17.803 -7.018 17.473 1.00 92.75 100 VAL A C 1
ATOM 728 O O . VAL A 1 100 ? -18.383 -7.474 18.460 1.00 92.75 100 VAL A O 1
ATOM 731 N N . VAL A 1 101 ? -18.417 -6.867 16.305 1.00 95.62 101 VAL A N 1
ATOM 732 C CA . VAL A 1 101 ? -19.853 -7.124 16.117 1.00 95.62 101 VAL A CA 1
ATOM 733 C C . VAL A 1 101 ? -20.146 -8.498 15.519 1.00 95.62 101 VAL A C 1
ATOM 735 O O . VAL A 1 101 ? -21.236 -9.018 15.732 1.00 95.62 101 VAL A O 1
ATOM 738 N N . ALA A 1 102 ? -19.194 -9.097 14.800 1.00 96.00 102 ALA A N 1
ATOM 739 C CA . ALA A 1 102 ? -19.352 -10.412 14.181 1.00 96.00 102 ALA A CA 1
ATOM 740 C C . ALA A 1 102 ? -17.997 -11.036 13.811 1.00 96.00 102 ALA A C 1
ATOM 742 O O . ALA A 1 102 ? -16.978 -10.346 13.765 1.00 96.00 102 ALA A O 1
ATOM 743 N N . ILE A 1 103 ? -18.014 -12.334 13.502 1.00 94.81 103 ILE A N 1
ATOM 744 C CA . ILE A 1 103 ? -17.008 -12.996 12.665 1.00 94.81 103 ILE A CA 1
ATOM 745 C C . ILE A 1 103 ? -17.728 -13.397 11.382 1.00 94.81 103 ILE A C 1
ATOM 747 O O . ILE A 1 103 ? -18.729 -14.108 11.445 1.00 94.81 103 ILE A O 1
ATOM 751 N N . GLU A 1 104 ? -17.252 -12.927 10.234 1.00 96.56 104 GLU A N 1
ATOM 752 C CA . GLU A 1 104 ? -17.873 -13.209 8.939 1.00 96.56 104 GLU A CA 1
ATOM 753 C C . GLU A 1 104 ? -16.828 -13.490 7.858 1.00 96.56 104 GLU A C 1
ATOM 755 O O . GLU A 1 104 ? -15.653 -13.130 7.979 1.00 96.56 104 GLU A O 1
ATOM 760 N N . SER A 1 105 ? -17.257 -14.169 6.794 1.00 96.19 105 SER A N 1
ATOM 761 C CA . SER A 1 105 ? -16.433 -14.310 5.600 1.00 96.19 105 SER A CA 1
ATOM 762 C C . SER A 1 105 ? -16.446 -12.994 4.824 1.00 96.19 105 SER A C 1
ATOM 764 O O . SER A 1 105 ? -17.515 -12.461 4.525 1.00 96.19 105 SER A O 1
ATOM 766 N N . LYS A 1 106 ? -15.266 -12.465 4.498 1.00 94.19 106 LYS A N 1
ATOM 767 C CA . LYS A 1 106 ? -15.107 -11.246 3.699 1.00 94.19 106 LYS A CA 1
ATOM 768 C C . LYS A 1 106 ? -14.183 -11.545 2.525 1.00 94.19 106 LYS A C 1
ATOM 770 O O . LYS A 1 106 ? -13.037 -11.956 2.707 1.00 94.19 106 LYS A O 1
ATOM 775 N N . THR A 1 107 ? -14.712 -11.344 1.324 1.00 91.25 107 THR A N 1
ATOM 776 C CA . THR A 1 107 ? -13.961 -11.433 0.070 1.00 91.25 107 THR A CA 1
ATOM 777 C C . THR A 1 107 ? -13.488 -10.044 -0.334 1.00 91.25 107 THR A C 1
ATOM 779 O O . THR A 1 107 ? -14.267 -9.089 -0.301 1.00 91.25 107 THR A O 1
ATOM 782 N N . VAL A 1 108 ? -12.213 -9.964 -0.694 1.00 84.31 108 VAL A N 1
ATOM 783 C CA . VAL A 1 108 ? -11.498 -8.800 -1.232 1.00 84.31 108 VAL A CA 1
ATOM 784 C C . VAL A 1 108 ? -10.626 -9.275 -2.403 1.00 84.31 108 VAL A C 1
ATOM 786 O O . VAL A 1 108 ? -10.519 -10.488 -2.612 1.00 84.31 108 VAL A O 1
ATOM 789 N N . PRO A 1 109 ? -9.982 -8.390 -3.183 1.00 80.12 109 PRO A N 1
ATOM 790 C CA . PRO A 1 109 ? -9.162 -8.832 -4.312 1.00 80.12 109 PRO A CA 1
ATOM 791 C C . PRO A 1 109 ? -8.020 -9.787 -3.925 1.00 80.12 109 PRO A C 1
ATOM 793 O O . PRO A 1 109 ? -7.706 -10.688 -4.696 1.00 80.12 109 PRO A O 1
ATOM 796 N N . ALA A 1 110 ? -7.461 -9.668 -2.711 1.00 75.44 110 ALA A N 1
ATOM 797 C CA . ALA A 1 110 ? -6.449 -10.601 -2.198 1.00 75.44 110 ALA A CA 1
ATOM 798 C C . ALA A 1 110 ? -6.986 -11.996 -1.808 1.00 75.44 110 ALA A C 1
ATOM 800 O O . ALA A 1 110 ? -6.206 -12.858 -1.398 1.00 75.44 110 ALA A O 1
ATOM 801 N N . GLY A 1 111 ? -8.301 -12.224 -1.893 1.00 84.06 111 GLY A N 1
ATOM 802 C CA . GLY A 1 111 ? -8.948 -13.503 -1.609 1.00 84.06 111 GLY A CA 1
ATOM 803 C C . GLY A 1 111 ? -10.078 -13.418 -0.584 1.00 84.06 111 GLY A C 1
ATOM 804 O O . GLY A 1 111 ? -10.597 -12.349 -0.258 1.00 84.06 111 GLY A O 1
ATOM 805 N N . THR A 1 112 ? -10.476 -14.581 -0.072 1.00 90.81 112 THR A N 1
ATOM 806 C CA . THR A 1 112 ? -11.537 -14.715 0.933 1.00 90.81 112 THR A CA 1
ATOM 807 C C . THR A 1 112 ? -10.945 -15.060 2.293 1.00 90.81 112 THR A C 1
ATOM 809 O O . THR A 1 112 ? -10.174 -16.010 2.431 1.00 90.81 112 THR A O 1
ATOM 812 N N . PHE A 1 113 ? -11.346 -14.302 3.309 1.00 88.19 113 PHE A N 1
ATOM 813 C CA . PHE A 1 113 ? -10.830 -14.398 4.671 1.00 88.19 113 PHE A CA 1
ATOM 814 C C . PHE A 1 113 ? -11.966 -14.619 5.669 1.00 88.19 113 PHE A C 1
ATOM 816 O O . PHE A 1 113 ? -13.112 -14.246 5.413 1.00 88.19 113 PHE A O 1
ATOM 823 N N . THR A 1 114 ? -11.637 -15.194 6.826 1.00 93.12 114 THR A N 1
ATOM 824 C CA . THR A 1 114 ? -12.541 -15.238 7.985 1.00 93.12 114 THR A CA 1
ATOM 825 C C . THR A 1 114 ? -12.135 -14.118 8.926 1.00 93.12 114 THR A C 1
ATOM 827 O O . THR A 1 114 ? -11.056 -14.175 9.519 1.00 93.12 114 THR A O 1
ATOM 830 N N . ALA A 1 115 ? -12.972 -13.092 9.054 1.00 92.25 115 ALA A N 1
ATOM 831 C CA . ALA A 1 115 ? -12.578 -11.835 9.669 1.00 92.25 115 ALA A CA 1
ATOM 832 C C . ALA A 1 115 ? -13.498 -11.401 10.810 1.00 92.25 115 ALA A C 1
ATOM 834 O O . ALA A 1 115 ? -14.717 -11.551 10.749 1.00 92.25 115 ALA A O 1
ATOM 835 N N . LEU A 1 116 ? -12.896 -10.795 11.832 1.00 92.31 116 LEU A N 1
ATOM 836 C CA . LEU A 1 116 ? -13.589 -10.020 12.851 1.00 92.31 116 LEU A CA 1
ATOM 837 C C . LEU A 1 116 ? -14.105 -8.734 12.210 1.00 92.31 116 LEU A C 1
ATOM 839 O O . LEU A 1 116 ? -13.317 -7.938 11.700 1.00 92.31 116 LEU A O 1
ATOM 843 N N . LYS A 1 117 ? -15.414 -8.509 12.276 1.00 94.88 117 LYS A N 1
ATOM 844 C CA . LYS A 1 117 ? -16.029 -7.236 11.911 1.00 94.88 117 LYS A CA 1
ATOM 845 C C . LYS A 1 117 ? -15.986 -6.304 13.110 1.00 94.88 117 LYS A C 1
ATOM 847 O O . LYS A 1 117 ? -16.589 -6.588 14.147 1.00 94.88 117 LYS A O 1
ATOM 852 N N . ILE A 1 118 ? -15.278 -5.198 12.959 1.00 91.19 118 ILE A N 1
ATOM 853 C CA . ILE A 1 118 ? -15.036 -4.198 13.991 1.00 91.19 118 ILE A CA 1
ATOM 854 C C . ILE A 1 118 ? -15.737 -2.915 13.571 1.00 91.19 118 ILE A C 1
ATOM 856 O O . ILE A 1 118 ? -15.473 -2.401 12.488 1.00 91.19 118 ILE A O 1
ATOM 860 N N . VAL A 1 119 ? -16.608 -2.393 14.429 1.00 92.19 119 VAL A N 1
ATOM 861 C CA . VAL A 1 119 ? -17.170 -1.047 14.276 1.00 92.19 119 VAL A CA 1
ATOM 862 C C . VAL A 1 119 ? -16.515 -0.156 15.314 1.00 92.19 119 VAL A C 1
ATOM 864 O O . VAL A 1 119 ? -16.478 -0.523 16.490 1.00 92.19 119 VAL A O 1
ATOM 867 N N . SER A 1 120 ? -15.982 0.983 14.892 1.00 88.12 120 SER A N 1
ATOM 868 C CA . SER A 1 120 ? -15.306 1.921 15.781 1.00 88.12 120 SER A CA 1
ATOM 869 C C . SER A 1 120 ? -15.604 3.363 15.424 1.00 88.12 120 SER A C 1
ATOM 871 O O . SER A 1 120 ? -15.725 3.688 14.247 1.00 88.12 120 SER A O 1
ATOM 873 N N . SER A 1 121 ? -15.626 4.215 16.439 1.00 86.88 121 SER A N 1
ATOM 874 C CA . SER A 1 121 ? -15.770 5.653 16.299 1.00 86.88 121 SER A CA 1
ATOM 875 C C . SER A 1 121 ? -14.583 6.382 16.916 1.00 86.88 121 SER A C 1
ATOM 877 O O . SER A 1 121 ? -14.010 5.960 17.926 1.00 86.88 121 SER A O 1
ATOM 879 N N . GLU A 1 122 ? -14.215 7.493 16.296 1.00 80.88 122 GLU A N 1
ATOM 880 C CA . GLU A 1 122 ? -13.228 8.448 16.783 1.00 80.88 122 GLU A CA 1
ATOM 881 C C . GLU A 1 122 ? -13.923 9.802 16.864 1.00 80.88 122 GLU A C 1
ATOM 883 O O . GLU A 1 122 ? -14.405 10.334 15.862 1.00 80.88 122 GLU A O 1
ATOM 888 N N . THR A 1 123 ? -14.024 10.350 18.071 1.00 70.94 123 THR A N 1
ATOM 889 C CA . THR A 1 123 ? -14.709 11.625 18.309 1.00 70.94 123 THR A CA 1
ATOM 890 C C . THR A 1 123 ? -13.717 12.696 18.734 1.00 70.94 123 THR A C 1
ATOM 892 O O . THR A 1 123 ? -12.835 12.414 19.544 1.00 70.94 123 THR A O 1
ATOM 895 N N . ASN A 1 124 ? -13.950 13.933 18.284 1.00 59.31 124 ASN A N 1
ATOM 896 C CA . ASN A 1 124 ? -13.252 15.155 18.704 1.00 59.31 124 ASN A CA 1
ATOM 897 C C . ASN A 1 124 ? -11.794 15.264 18.258 1.00 59.31 124 ASN A C 1
ATOM 899 O O . ASN A 1 124 ? -10.909 15.552 19.063 1.00 59.31 124 ASN A O 1
ATOM 903 N N . PHE A 1 125 ? -11.545 15.140 16.959 1.00 62.38 125 PHE A N 1
ATOM 904 C CA . PHE A 1 125 ? -10.341 15.760 16.423 1.00 62.38 125 PHE A CA 1
ATOM 905 C C . PHE A 1 125 ? -10.646 17.234 16.102 1.00 62.38 125 PHE A C 1
ATOM 907 O O . PHE A 1 125 ? -11.267 17.498 15.084 1.00 62.38 125 PHE A O 1
ATOM 914 N N . ASP A 1 126 ? -10.281 18.198 16.948 1.00 53.91 126 ASP A N 1
ATOM 915 C CA . ASP A 1 126 ? -10.331 19.633 16.596 1.00 53.91 126 ASP A CA 1
ATOM 916 C C . ASP A 1 126 ? -9.103 19.935 15.714 1.00 53.91 126 ASP A C 1
ATOM 918 O O . ASP A 1 126 ? -8.008 20.009 16.240 1.00 53.91 126 ASP A O 1
ATOM 922 N N . LEU A 1 127 ? -9.193 20.031 14.380 1.00 58.44 127 LEU A N 1
ATOM 923 C CA . LEU A 1 127 ? -8.087 20.585 13.576 1.00 58.44 127 LEU A CA 1
ATOM 924 C C . LEU A 1 127 ? -8.178 22.103 13.640 1.00 58.44 127 LEU A C 1
ATOM 926 O O . LEU A 1 127 ? -9.030 22.691 12.974 1.00 58.44 127 LEU A O 1
ATOM 930 N N . ARG A 1 128 ? -7.249 22.725 14.366 1.00 56.44 128 ARG A N 1
ATOM 931 C CA . ARG A 1 128 ? -6.949 24.151 14.223 1.00 56.44 128 ARG A CA 1
ATOM 932 C C . ARG A 1 128 ? -5.767 24.325 13.285 1.00 56.44 128 ARG A C 1
ATOM 934 O O . ARG A 1 128 ? -4.698 23.753 13.502 1.00 56.44 128 ARG A O 1
ATOM 941 N N . THR A 1 129 ? -6.019 25.040 12.201 1.00 55.06 129 THR A N 1
ATOM 942 C CA . THR A 1 129 ? -5.006 25.535 11.271 1.00 55.06 129 THR A CA 1
ATOM 943 C C . THR A 1 129 ? -5.232 27.031 11.076 1.00 55.06 129 THR A C 1
ATOM 945 O O . THR A 1 129 ? -6.312 27.533 11.400 1.00 55.06 129 THR A O 1
ATOM 948 N N . ILE A 1 130 ? -4.249 27.732 10.499 1.00 51.31 130 ILE A N 1
ATOM 949 C CA . ILE A 1 130 ? -4.320 29.183 10.268 1.00 51.31 130 ILE A CA 1
ATOM 950 C C . ILE A 1 130 ? -5.591 29.516 9.473 1.00 51.31 130 ILE A C 1
ATOM 952 O O . ILE A 1 130 ? -5.645 29.332 8.259 1.00 51.31 130 ILE A O 1
ATOM 956 N N . GLY A 1 131 ? -6.614 30.011 10.177 1.00 53.56 131 GLY A N 1
ATOM 957 C CA . GLY A 1 131 ? -7.900 30.432 9.616 1.00 53.56 131 GLY A CA 1
ATOM 958 C C . GLY A 1 131 ? -9.030 29.390 9.588 1.00 53.56 131 GLY A C 1
ATOM 959 O O . GLY A 1 131 ? -10.115 29.732 9.118 1.00 53.56 131 GLY A O 1
ATOM 960 N N . ALA A 1 132 ? -8.843 28.164 10.093 1.00 58.34 132 ALA A N 1
ATOM 961 C CA . ALA A 1 132 ? -9.902 27.148 10.138 1.00 58.34 132 ALA A CA 1
ATOM 962 C C . ALA A 1 132 ? -9.862 26.306 11.422 1.00 58.34 132 ALA A C 1
ATOM 964 O O . ALA A 1 132 ? -8.812 25.792 11.806 1.00 58.34 132 ALA A O 1
ATOM 965 N N . SER A 1 133 ? -11.030 26.128 12.047 1.00 62.28 133 SER A N 1
ATOM 966 C CA . SER A 1 133 ? -11.269 25.141 13.100 1.00 62.28 133 SER A CA 1
ATOM 967 C C . SER A 1 133 ? -12.354 24.168 12.648 1.00 62.28 133 SER A C 1
ATOM 969 O O . SER A 1 133 ? -13.417 24.584 12.174 1.00 62.28 133 SER A O 1
ATOM 971 N N . ALA A 1 134 ? -12.086 22.872 12.773 1.00 65.69 134 ALA A N 1
ATOM 972 C CA . ALA A 1 134 ? -13.055 21.834 12.459 1.00 65.69 134 ALA A CA 1
ATOM 973 C C . ALA A 1 134 ? -12.923 20.671 13.438 1.00 65.69 134 ALA A C 1
ATOM 975 O O . ALA A 1 134 ? -11.852 20.097 13.578 1.00 65.69 134 ALA A O 1
ATOM 976 N N . ASN A 1 135 ? -14.030 20.297 14.070 1.00 72.81 135 ASN A N 1
ATOM 977 C CA . ASN A 1 135 ? -14.126 19.049 14.815 1.00 72.81 135 ASN A CA 1
ATOM 978 C C . ASN A 1 135 ? -14.427 17.918 13.837 1.00 72.81 135 ASN A C 1
ATOM 980 O O . ASN A 1 135 ? -15.326 18.088 13.017 1.00 72.81 135 ASN A O 1
ATOM 984 N N . TYR A 1 136 ? -13.727 16.790 13.928 1.00 73.00 136 TYR A N 1
ATOM 985 C CA . TYR A 1 136 ? -13.987 15.604 13.113 1.00 73.00 136 TYR A CA 1
ATOM 986 C C . TYR A 1 136 ? -14.591 14.475 13.946 1.00 73.00 136 TYR A C 1
ATOM 988 O O . TYR A 1 136 ? -14.216 14.248 15.102 1.00 73.00 136 TYR A O 1
ATOM 996 N N . TRP A 1 137 ? -15.499 13.752 13.302 1.00 82.69 137 TRP A N 1
ATOM 997 C CA . TRP A 1 137 ? -16.091 12.499 13.736 1.00 82.69 137 TRP A CA 1
ATOM 998 C C . TRP A 1 137 ? -15.807 11.470 12.660 1.00 82.69 137 TRP A C 1
ATOM 1000 O O . TRP A 1 137 ? -16.172 11.670 11.501 1.00 82.69 137 TRP A O 1
ATOM 1010 N N . VAL A 1 138 ? -15.125 10.397 13.039 1.00 81.88 138 VAL A N 1
ATOM 1011 C CA . VAL A 1 138 ? -14.755 9.334 12.112 1.00 81.88 138 VAL A CA 1
ATOM 1012 C C . VAL A 1 138 ? -15.413 8.046 12.564 1.00 81.88 138 VAL A C 1
ATOM 1014 O O . VAL A 1 138 ? -15.163 7.564 13.662 1.00 81.88 138 VAL A O 1
ATOM 1017 N N . GLU A 1 139 ? -16.241 7.480 11.702 1.00 87.50 139 GLU A N 1
ATOM 1018 C CA . GLU A 1 139 ? -16.892 6.191 11.894 1.00 87.50 139 GLU A CA 1
ATOM 1019 C C . GLU A 1 139 ? -16.243 5.173 10.962 1.00 87.50 139 GLU A C 1
ATOM 1021 O O . GLU A 1 139 ? -16.055 5.427 9.771 1.00 87.50 139 GLU A O 1
ATOM 1026 N N . LYS A 1 140 ? -15.889 4.007 11.494 1.00 86.12 140 LYS A N 1
ATOM 1027 C CA . LYS A 1 140 ? -15.193 2.953 10.758 1.00 86.12 140 LYS A CA 1
ATOM 1028 C C . LYS A 1 140 ? -15.890 1.621 10.944 1.00 86.12 140 LYS A C 1
ATOM 1030 O O . LYS A 1 140 ? -16.291 1.256 12.045 1.00 86.12 140 LYS A O 1
ATOM 1035 N N . THR A 1 141 ? -15.992 0.864 9.860 1.00 91.56 141 THR A N 1
ATOM 1036 C CA . THR A 1 141 ? -16.282 -0.570 9.893 1.00 91.56 141 THR A CA 1
ATOM 1037 C C . THR A 1 141 ? -15.143 -1.288 9.197 1.00 91.56 141 THR A C 1
ATOM 1039 O O . THR A 1 141 ? -15.057 -1.243 7.972 1.00 91.56 141 THR A O 1
ATOM 1042 N N . CYS A 1 142 ? -14.272 -1.929 9.967 1.00 87.50 142 CYS A N 1
ATOM 1043 C CA . CYS A 1 142 ? -13.132 -2.663 9.440 1.00 87.50 142 CYS A CA 1
ATOM 1044 C C . CYS A 1 142 ? -13.304 -4.176 9.621 1.00 87.50 142 CYS A C 1
ATOM 1046 O O . CYS A 1 142 ? -13.965 -4.646 10.548 1.00 87.50 142 CYS A O 1
ATOM 1048 N N . TRP A 1 143 ? -12.665 -4.944 8.747 1.00 90.38 143 TRP A N 1
ATOM 1049 C CA . TRP A 1 143 ? -12.576 -6.396 8.820 1.00 90.38 143 TRP A CA 1
ATOM 1050 C C . TRP A 1 143 ? -11.136 -6.779 9.101 1.00 90.38 143 TRP A C 1
ATOM 1052 O O . TRP A 1 143 ? -10.251 -6.416 8.332 1.00 90.38 143 TRP A O 1
ATOM 1062 N N . ARG A 1 144 ? -10.907 -7.519 10.186 1.00 84.75 144 ARG A N 1
ATOM 1063 C CA . ARG A 1 144 ? -9.588 -8.036 10.554 1.00 84.75 144 ARG A CA 1
ATOM 1064 C C . ARG A 1 144 ? -9.542 -9.546 10.402 1.00 84.75 144 ARG A C 1
ATOM 1066 O O . ARG A 1 144 ? -10.278 -10.234 11.103 1.00 84.75 144 ARG A O 1
ATOM 1073 N N . ASP A 1 145 ? -8.687 -10.069 9.534 1.00 83.81 145 ASP A N 1
ATOM 1074 C CA . ASP A 1 145 ? -8.518 -11.513 9.377 1.00 83.81 145 ASP A CA 1
ATOM 1075 C C . ASP A 1 145 ? -8.069 -12.163 10.694 1.00 83.81 145 ASP A C 1
ATOM 1077 O O . ASP A 1 145 ? -7.153 -11.696 11.368 1.00 83.81 145 ASP A O 1
ATOM 1081 N N . THR A 1 146 ? -8.739 -13.252 11.061 1.00 81.88 146 THR A N 1
ATOM 1082 C CA . THR A 1 146 ? -8.547 -13.946 12.346 1.00 81.88 146 THR A CA 1
ATOM 1083 C C . THR A 1 146 ? -7.238 -14.726 12.421 1.00 81.88 146 THR A C 1
ATOM 1085 O O . THR A 1 146 ? -6.742 -14.973 13.516 1.00 81.88 146 THR A O 1
ATOM 1088 N N . VAL A 1 147 ? -6.677 -15.109 11.271 1.00 77.94 147 VAL A N 1
ATOM 1089 C CA . VAL A 1 147 ? -5.434 -15.888 11.189 1.00 77.94 147 VAL A CA 1
ATOM 1090 C C . VAL A 1 147 ? -4.227 -14.965 11.126 1.00 77.94 147 VAL A C 1
ATOM 1092 O O . VAL A 1 147 ? -3.270 -15.127 11.877 1.00 77.94 147 VAL A O 1
ATOM 1095 N N . THR A 1 148 ? -4.260 -14.006 10.204 1.00 70.25 148 THR A N 1
ATOM 1096 C CA . THR A 1 148 ? -3.131 -13.116 9.948 1.00 70.25 148 THR A CA 1
ATOM 1097 C C . THR A 1 148 ? -3.128 -11.896 10.870 1.00 70.25 148 THR A C 1
ATOM 1099 O O . THR A 1 148 ? -2.065 -11.339 11.114 1.00 70.25 148 THR A O 1
ATOM 1102 N N . GLY A 1 149 ? -4.277 -11.481 11.411 1.00 71.88 149 GLY A N 1
ATOM 1103 C CA . GLY A 1 149 ? -4.413 -10.235 12.174 1.00 71.88 149 GLY A CA 1
ATOM 1104 C C . GLY A 1 149 ? -4.481 -8.980 11.299 1.00 71.88 149 GLY A C 1
ATOM 1105 O O . GLY A 1 149 ? -4.570 -7.875 11.829 1.00 71.88 149 GLY A O 1
ATOM 1106 N N . LEU A 1 150 ? -4.467 -9.138 9.973 1.00 73.81 150 LEU A N 1
ATOM 1107 C CA . LEU A 1 150 ? -4.490 -8.037 9.017 1.00 73.81 150 LEU A CA 1
ATOM 1108 C C . LEU A 1 150 ? -5.854 -7.382 8.927 1.00 73.81 150 LEU A C 1
ATOM 1110 O O . LEU A 1 150 ? -6.860 -8.082 8.821 1.00 73.81 150 LEU A O 1
ATOM 1114 N N . ILE A 1 151 ? -5.893 -6.050 8.875 1.00 79.38 151 ILE A N 1
ATOM 1115 C CA . ILE A 1 151 ? -7.070 -5.362 8.349 1.00 79.38 151 ILE A CA 1
ATOM 1116 C C . ILE A 1 151 ? -7.134 -5.674 6.853 1.00 79.38 151 ILE A C 1
ATOM 1118 O O . ILE A 1 151 ? -6.216 -5.368 6.104 1.00 79.38 151 ILE A O 1
ATOM 1122 N N . ILE A 1 152 ? -8.191 -6.365 6.435 1.00 79.25 152 ILE A N 1
ATOM 1123 C CA . ILE A 1 152 ? -8.379 -6.789 5.044 1.00 79.25 152 ILE A CA 1
ATOM 1124 C C . ILE A 1 152 ? -9.323 -5.867 4.282 1.00 79.25 152 ILE A C 1
ATOM 1126 O O . ILE A 1 152 ? -9.343 -5.884 3.059 1.00 79.25 152 ILE A O 1
ATOM 1130 N N . ALA A 1 153 ? -10.143 -5.100 4.995 1.00 85.06 153 ALA A N 1
ATOM 1131 C CA . ALA A 1 153 ? -11.004 -4.082 4.424 1.00 85.06 153 ALA A CA 1
ATOM 1132 C C . ALA A 1 153 ? -11.399 -3.075 5.500 1.00 85.06 153 ALA A C 1
ATOM 1134 O O . ALA A 1 153 ? -11.521 -3.447 6.670 1.00 85.06 153 ALA A O 1
ATOM 1135 N N . CYS A 1 154 ? -11.671 -1.833 5.117 1.00 82.62 154 CYS A N 1
ATOM 1136 C CA . CYS A 1 154 ? -12.306 -0.880 6.009 1.00 82.62 154 CYS A CA 1
ATOM 1137 C C . CYS A 1 154 ? -13.144 0.161 5.269 1.00 82.62 154 CYS A C 1
ATOM 1139 O O . CYS A 1 154 ? -12.690 0.805 4.330 1.00 82.62 154 CYS A O 1
ATOM 1141 N N . ASN A 1 155 ? -14.366 0.365 5.747 1.00 87.00 155 ASN A N 1
ATOM 1142 C CA . ASN A 1 155 ? -15.213 1.473 5.338 1.00 87.00 155 ASN A CA 1
ATOM 1143 C C . ASN A 1 155 ? -15.050 2.589 6.362 1.00 87.00 155 ASN A C 1
ATOM 1145 O O . ASN A 1 155 ? -15.315 2.361 7.540 1.00 87.00 155 ASN A O 1
ATOM 1149 N N . THR A 1 156 ? -14.654 3.776 5.918 1.00 81.44 156 THR A N 1
ATOM 1150 C CA . THR A 1 156 ? -14.508 4.956 6.776 1.00 81.44 156 THR A CA 1
ATOM 1151 C C . THR A 1 156 ? -15.486 6.030 6.330 1.00 81.44 156 THR A C 1
ATOM 1153 O O . THR A 1 156 ? -15.618 6.289 5.137 1.00 81.44 156 THR A O 1
ATOM 1156 N N . SER A 1 157 ? -16.162 6.663 7.279 1.00 82.69 157 SER A N 1
ATOM 1157 C CA . SER A 1 157 ? -16.948 7.876 7.087 1.00 82.69 157 SER A CA 1
ATOM 1158 C C . SER A 1 157 ? -16.379 8.949 7.993 1.00 82.69 157 SER A C 1
ATOM 1160 O O . SER A 1 157 ? -16.193 8.709 9.181 1.00 82.69 157 SER A O 1
ATOM 1162 N N . THR A 1 158 ? -16.117 10.120 7.439 1.00 81.31 158 THR A N 1
ATOM 1163 C CA . THR A 1 158 ? -15.580 11.256 8.171 1.00 81.31 158 THR A CA 1
ATOM 1164 C C . THR A 1 158 ? -16.502 12.440 7.973 1.00 81.31 158 THR A C 1
ATOM 1166 O O . THR A 1 158 ? -16.693 12.892 6.846 1.00 81.31 158 THR A O 1
ATOM 1169 N N . ASP A 1 159 ? -17.010 12.972 9.075 1.00 82.69 159 ASP A N 1
ATOM 1170 C CA . ASP A 1 159 ? -17.761 14.218 9.117 1.00 82.69 159 ASP A CA 1
ATOM 1171 C C . ASP A 1 159 ? -16.970 15.258 9.895 1.00 82.69 159 ASP A C 1
ATOM 1173 O O . ASP A 1 159 ? -16.442 14.967 10.968 1.00 82.69 159 ASP A O 1
ATOM 1177 N N . SER A 1 160 ? -16.915 16.488 9.392 1.00 79.62 160 SER A N 1
ATOM 1178 C CA . SER A 1 160 ? -16.350 17.613 10.121 1.00 79.62 160 SER A CA 1
ATOM 1179 C C . SER A 1 160 ? -17.346 18.757 10.289 1.00 79.62 160 SER A C 1
ATOM 1181 O O . SER A 1 160 ? -18.127 19.077 9.390 1.00 79.62 160 SER A O 1
ATOM 1183 N N . LYS A 1 161 ? -17.339 19.382 11.470 1.00 76.25 161 LYS A N 1
ATOM 1184 C CA . LYS A 1 161 ? -18.163 20.557 11.795 1.00 76.25 161 LYS A CA 1
ATOM 1185 C C . LYS A 1 161 ? -17.269 21.723 12.186 1.00 76.25 161 LYS A C 1
ATOM 1187 O O . LYS A 1 161 ? -16.406 21.578 13.049 1.00 76.25 161 LYS A O 1
ATOM 1192 N N . GLY A 1 162 ? -17.520 22.879 11.582 1.00 69.69 162 GLY A N 1
ATOM 1193 C CA . GLY A 1 162 ? -16.734 24.097 11.752 1.00 69.69 162 GLY A CA 1
ATOM 1194 C C . GLY A 1 162 ? -16.703 24.914 10.463 1.00 69.69 162 GLY A C 1
ATOM 1195 O O . GLY A 1 162 ? -17.500 24.676 9.549 1.00 69.69 162 GLY A O 1
ATOM 1196 N N . THR A 1 163 ? -15.786 25.873 10.379 1.00 59.75 163 THR A N 1
ATOM 1197 C CA . THR A 1 163 ? -15.592 26.666 9.159 1.00 59.75 163 THR A CA 1
ATOM 1198 C C . THR A 1 163 ? -15.079 25.749 8.047 1.00 59.75 163 THR A C 1
ATOM 1200 O O . THR A 1 163 ? -13.993 25.192 8.164 1.00 59.75 163 THR A O 1
ATOM 1203 N N . GLY A 1 164 ? -15.862 25.572 6.975 1.00 58.56 164 GLY A N 1
ATOM 1204 C CA . GLY A 1 164 ? -15.511 24.662 5.875 1.00 58.56 164 GLY A CA 1
ATOM 1205 C C . GLY A 1 164 ? -15.793 23.180 6.152 1.00 58.56 164 GLY A C 1
ATOM 1206 O O . GLY A 1 164 ? -15.093 22.327 5.613 1.00 58.56 164 GLY A O 1
ATOM 1207 N N . GLY A 1 165 ? -16.795 22.874 6.988 1.00 66.81 165 GLY A N 1
ATOM 1208 C CA . GLY A 1 165 ? -17.216 21.502 7.286 1.00 66.81 165 GLY A CA 1
ATOM 1209 C C . GLY A 1 165 ? -17.376 20.628 6.035 1.00 66.81 165 GLY A C 1
ATOM 1210 O O . GLY A 1 165 ? -17.918 21.063 5.016 1.00 66.81 165 GLY A O 1
ATOM 1211 N N . MET A 1 166 ? -16.895 19.391 6.121 1.00 69.75 166 MET A N 1
ATOM 1212 C CA . MET A 1 166 ? -16.852 18.440 5.014 1.00 69.75 166 MET A CA 1
ATOM 1213 C C . MET A 1 166 ? -17.301 17.057 5.472 1.00 69.75 166 MET A C 1
ATOM 1215 O O . MET A 1 166 ? -17.066 16.663 6.609 1.00 69.75 166 MET A O 1
ATOM 1219 N N . SER A 1 167 ? -17.928 16.316 4.564 1.00 77.44 167 SER A N 1
ATOM 1220 C CA . SER A 1 167 ? -18.283 14.913 4.762 1.00 77.44 167 SER A CA 1
ATOM 1221 C C . SER A 1 167 ? -17.704 14.096 3.617 1.00 77.44 167 SER A C 1
ATOM 1223 O O . SER A 1 167 ? -17.863 14.464 2.447 1.00 77.44 167 SER A O 1
ATOM 1225 N N . TYR A 1 168 ? -17.001 13.014 3.935 1.00 73.44 168 TYR A N 1
ATOM 1226 C CA . TYR A 1 168 ? -16.478 12.085 2.940 1.00 73.44 168 TYR A CA 1
ATOM 1227 C C . TYR A 1 168 ? -16.475 10.655 3.467 1.00 73.44 168 TYR A C 1
ATOM 1229 O O . TYR A 1 168 ? -16.447 10.411 4.668 1.00 73.44 168 TYR A O 1
ATOM 1237 N N . SER A 1 169 ? -16.483 9.698 2.545 1.00 73.75 169 SER A N 1
ATOM 1238 C CA . SER A 1 169 ? -16.318 8.284 2.862 1.00 73.75 169 SER A CA 1
ATOM 1239 C C . SER A 1 169 ? -15.240 7.662 1.987 1.00 73.75 169 SER A C 1
ATOM 1241 O O . SER A 1 169 ? -14.996 8.118 0.868 1.00 73.75 169 SER A O 1
ATOM 1243 N N . SER A 1 170 ? -14.581 6.632 2.507 1.00 68.69 170 SER A N 1
ATOM 1244 C CA . SER A 1 170 ? -13.571 5.846 1.802 1.00 68.69 170 SER A CA 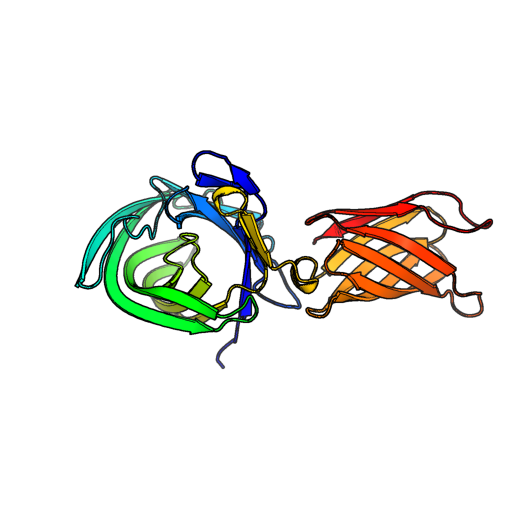1
ATOM 1245 C C . SER A 1 170 ? -13.762 4.354 2.062 1.00 68.69 170 SER A C 1
ATOM 1247 O O . SER A 1 170 ? -14.343 3.948 3.072 1.00 68.69 170 SER A O 1
ATOM 1249 N N . VAL A 1 171 ? -13.284 3.537 1.122 1.00 75.88 171 VAL A N 1
ATOM 1250 C CA . VAL A 1 171 ? -13.282 2.076 1.226 1.00 75.88 171 VAL A CA 1
ATOM 1251 C C . VAL A 1 171 ? -11.867 1.579 0.946 1.00 75.88 171 VAL A C 1
ATOM 1253 O O . VAL A 1 171 ? -11.305 1.833 -0.117 1.00 75.88 171 VAL A O 1
ATOM 1256 N N . SER A 1 172 ? -11.285 0.863 1.898 1.00 74.94 172 SER A N 1
ATOM 1257 C CA . SER A 1 172 ? -10.028 0.142 1.723 1.00 74.94 172 SER A CA 1
ATOM 1258 C C . SER A 1 172 ? -10.290 -1.349 1.577 1.00 74.94 172 SER A C 1
ATOM 1260 O O . SER A 1 172 ? -11.170 -1.891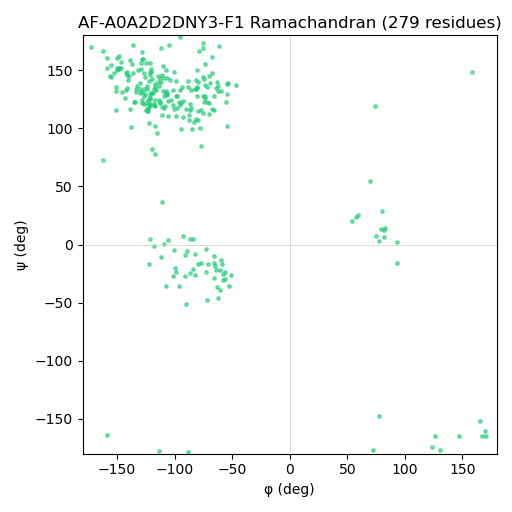 2.246 1.00 74.94 172 SER A O 1
ATOM 1262 N N . GLU A 1 173 ? -9.530 -2.012 0.707 1.00 78.56 173 GLU A N 1
ATOM 1263 C CA . GLU A 1 173 ? -9.529 -3.466 0.551 1.00 78.56 173 GLU A CA 1
ATOM 1264 C C . GLU A 1 173 ? -8.097 -3.969 0.330 1.00 78.56 173 GLU A C 1
ATOM 1266 O O . GLU A 1 173 ? -7.282 -3.351 -0.356 1.00 78.56 173 GLU A O 1
ATOM 1271 N N . LEU A 1 174 ? -7.779 -5.114 0.926 1.00 75.56 174 LEU A N 1
ATOM 1272 C CA . LEU A 1 174 ? -6.498 -5.778 0.760 1.00 75.56 174 LEU A CA 1
ATOM 1273 C C . LEU A 1 174 ? -6.441 -6.408 -0.627 1.00 75.56 174 LEU A C 1
ATOM 1275 O O . LEU A 1 174 ? -7.294 -7.214 -1.006 1.00 75.56 174 LEU A O 1
ATOM 1279 N N . VAL A 1 175 ? -5.396 -6.062 -1.367 1.00 71.69 175 VAL A N 1
ATOM 1280 C CA . VAL A 1 175 ? -5.180 -6.552 -2.735 1.00 71.69 175 VAL A CA 1
ATOM 1281 C C . VAL A 1 175 ? -3.843 -7.267 -2.896 1.00 71.69 175 VAL A C 1
ATOM 1283 O O . VAL A 1 175 ? -3.662 -8.003 -3.856 1.00 71.69 175 VAL A O 1
ATOM 1286 N N . SER A 1 176 ? -2.903 -7.081 -1.963 1.00 69.00 176 SER A N 1
ATOM 1287 C CA . SER A 1 176 ? -1.659 -7.848 -1.923 1.00 69.00 176 SER A CA 1
ATOM 1288 C C . SER A 1 176 ? -1.078 -7.894 -0.513 1.00 69.00 176 SER A C 1
ATOM 1290 O O . SER A 1 176 ? -1.171 -6.925 0.234 1.00 69.00 176 SER A O 1
ATOM 1292 N N . PHE A 1 177 ? -0.468 -9.011 -0.133 1.00 70.50 177 PHE A N 1
ATOM 1293 C CA . PHE A 1 177 ? 0.201 -9.164 1.155 1.00 70.50 177 PHE A CA 1
ATOM 1294 C C . PHE A 1 177 ? 1.286 -10.239 1.096 1.00 70.50 177 PHE A C 1
ATOM 1296 O O . PHE A 1 177 ? 1.204 -11.184 0.315 1.00 70.50 177 PHE A O 1
ATOM 1303 N N . SER A 1 178 ? 2.283 -10.131 1.966 1.00 64.50 178 SER A N 1
ATOM 1304 C CA . SER A 1 178 ? 3.142 -11.250 2.344 1.00 64.50 178 SER A CA 1
ATOM 1305 C C . SER A 1 178 ? 3.290 -11.242 3.862 1.00 64.50 178 SER A C 1
ATOM 1307 O O . SER A 1 178 ? 3.682 -10.235 4.451 1.00 64.50 178 SER A O 1
ATOM 1309 N N . GLN A 1 179 ? 2.924 -12.345 4.514 1.00 59.75 179 GLN A N 1
ATOM 1310 C CA . GLN A 1 179 ? 2.994 -12.492 5.961 1.00 59.75 179 GLN A CA 1
ATOM 1311 C C . GLN A 1 179 ? 3.970 -13.606 6.330 1.00 59.75 179 GLN A C 1
ATOM 1313 O O . GLN A 1 179 ? 3.624 -14.785 6.298 1.00 59.75 179 GLN A O 1
ATOM 1318 N N . ALA A 1 180 ? 5.178 -13.242 6.761 1.00 54.25 180 ALA A N 1
ATOM 1319 C CA . ALA A 1 180 ? 6.204 -14.230 7.093 1.00 54.25 180 ALA A CA 1
ATOM 1320 C C . ALA A 1 180 ? 5.805 -15.142 8.271 1.00 54.25 180 ALA A C 1
ATOM 1322 O O . ALA A 1 180 ? 6.085 -16.339 8.230 1.00 54.25 180 ALA A O 1
ATOM 1323 N N . ALA A 1 181 ? 5.099 -14.609 9.279 1.00 54.44 181 ALA A N 1
ATOM 1324 C CA . ALA A 1 181 ? 4.682 -15.365 10.467 1.00 54.44 181 ALA A CA 1
ATOM 1325 C C . ALA A 1 181 ? 3.767 -16.559 10.137 1.00 54.44 181 ALA A C 1
ATOM 1327 O O . ALA A 1 181 ? 3.922 -17.636 10.708 1.00 54.44 181 ALA A O 1
ATOM 1328 N N . THR A 1 182 ? 2.843 -16.393 9.188 1.00 59.88 182 THR A N 1
ATOM 1329 C CA . THR A 1 182 ? 1.948 -17.476 8.738 1.00 59.88 182 THR A CA 1
ATOM 1330 C C . THR A 1 182 ? 2.396 -18.107 7.421 1.00 59.88 182 THR A C 1
ATOM 1332 O O . THR A 1 182 ? 1.777 -19.066 6.963 1.00 59.88 182 THR A O 1
ATOM 1335 N N . LYS A 1 183 ? 3.453 -17.567 6.798 1.00 64.25 183 LYS A N 1
ATOM 1336 C CA . LYS A 1 183 ? 3.916 -17.881 5.437 1.00 64.25 183 LYS A CA 1
ATOM 1337 C C . LYS A 1 183 ? 2.828 -17.731 4.364 1.00 64.25 183 LYS A C 1
ATOM 1339 O O . LYS A 1 183 ? 2.940 -18.323 3.294 1.00 64.25 183 LYS A O 1
ATOM 1344 N N . ARG A 1 184 ? 1.759 -16.975 4.642 1.00 63.47 184 ARG A N 1
ATOM 1345 C CA . ARG A 1 184 ? 0.700 -16.695 3.666 1.00 63.47 184 ARG A CA 1
ATOM 1346 C C . ARG A 1 184 ? 1.107 -15.496 2.824 1.00 63.47 184 ARG A C 1
ATOM 1348 O O . ARG A 1 184 ? 1.501 -14.465 3.365 1.00 63.47 184 ARG A O 1
ATOM 1355 N N . GLU A 1 185 ? 0.961 -15.613 1.515 1.00 71.12 185 GLU A N 1
ATOM 1356 C CA . GLU A 1 185 ? 1.221 -14.520 0.588 1.00 71.12 185 GLU A CA 1
ATOM 1357 C C . GLU A 1 185 ? 0.196 -14.491 -0.544 1.00 71.12 185 GLU A C 1
ATOM 1359 O O . GLU A 1 185 ? -0.278 -15.523 -1.019 1.00 71.12 185 GLU A O 1
ATOM 1364 N N . PHE A 1 186 ? -0.119 -13.278 -0.977 1.00 71.75 186 PHE A N 1
ATOM 1365 C CA . PHE A 1 186 ? -0.801 -12.984 -2.221 1.00 71.75 186 PHE A CA 1
ATOM 1366 C C . PHE A 1 186 ? -0.109 -11.776 -2.842 1.00 71.75 186 PHE A C 1
ATOM 1368 O O . PHE A 1 186 ? -0.284 -10.635 -2.417 1.00 71.75 186 PHE A O 1
ATOM 1375 N N . LEU A 1 187 ? 0.745 -12.042 -3.820 1.00 74.06 187 LEU A N 1
ATOM 1376 C CA . LEU A 1 187 ? 1.531 -11.031 -4.503 1.00 74.06 187 LEU A CA 1
ATOM 1377 C C . LEU A 1 187 ? 0.882 -10.721 -5.852 1.00 74.06 187 LEU A C 1
ATOM 1379 O O . LEU A 1 187 ? 0.780 -11.603 -6.701 1.00 74.06 187 LEU A O 1
ATOM 1383 N N . ASP A 1 188 ? 0.492 -9.464 -6.053 1.00 75.94 188 ASP A N 1
ATOM 1384 C CA . ASP A 1 188 ? -0.169 -8.984 -7.271 1.00 75.94 188 ASP A CA 1
ATOM 1385 C C . ASP A 1 188 ? 0.581 -7.761 -7.849 1.00 75.94 188 ASP A C 1
ATOM 1387 O O . ASP A 1 188 ? 1.193 -7.021 -7.064 1.00 75.94 188 ASP A O 1
ATOM 1391 N N . PRO A 1 189 ? 0.618 -7.557 -9.187 1.00 76.44 189 PRO A N 1
ATOM 1392 C CA . PRO A 1 189 ? 1.249 -6.391 -9.813 1.00 76.44 189 PRO A CA 1
ATOM 1393 C C . PRO A 1 189 ? 0.725 -5.037 -9.334 1.00 76.44 189 PRO A C 1
ATOM 1395 O O . PRO A 1 189 ? 1.467 -4.056 -9.393 1.00 76.44 189 PRO A O 1
ATOM 1398 N N . ILE A 1 190 ? -0.505 -4.977 -8.812 1.00 77.12 190 ILE A N 1
ATOM 1399 C CA . ILE A 1 190 ? -1.113 -3.762 -8.255 1.00 77.12 190 ILE A CA 1
ATOM 1400 C C . ILE A 1 190 ? -0.217 -3.048 -7.233 1.00 77.12 190 ILE A C 1
ATOM 1402 O O . ILE A 1 190 ? -0.278 -1.830 -7.093 1.00 77.12 190 ILE A O 1
ATOM 1406 N N . ARG A 1 191 ? 0.683 -3.782 -6.566 1.00 73.38 191 ARG A N 1
ATOM 1407 C CA . ARG A 1 191 ? 1.646 -3.245 -5.594 1.00 73.38 191 ARG A CA 1
ATOM 1408 C C . ARG A 1 191 ? 2.703 -2.304 -6.181 1.00 73.38 191 ARG A C 1
ATOM 1410 O O . ARG A 1 191 ? 3.487 -1.744 -5.419 1.00 73.38 191 ARG A O 1
ATOM 1417 N N . PHE A 1 192 ? 2.786 -2.225 -7.506 1.00 79.00 192 PHE A N 1
ATOM 1418 C CA . PHE A 1 192 ? 3.667 -1.325 -8.246 1.00 79.00 192 PHE A CA 1
ATOM 1419 C C . PHE A 1 192 ? 2.888 -0.204 -8.946 1.00 79.00 192 PHE A C 1
ATOM 1421 O O . PHE A 1 192 ? 3.489 0.596 -9.659 1.00 79.00 192 PHE A O 1
ATOM 1428 N N . ALA A 1 193 ? 1.562 -0.165 -8.797 1.00 79.94 193 ALA A N 1
ATOM 1429 C CA . ALA A 1 193 ? 0.717 0.780 -9.502 1.00 79.94 193 ALA A CA 1
ATOM 1430 C C . ALA A 1 193 ? 0.898 2.218 -9.012 1.00 79.94 193 ALA A C 1
ATOM 1432 O O . ALA A 1 193 ? 1.046 2.475 -7.817 1.00 79.94 193 ALA A O 1
ATOM 1433 N N . GLY A 1 194 ? 0.797 3.150 -9.954 1.00 76.75 194 GLY A N 1
ATOM 1434 C CA . GLY A 1 194 ? 0.979 4.574 -9.731 1.00 76.75 194 GLY A CA 1
ATOM 1435 C C . GLY A 1 194 ? 2.063 5.183 -10.624 1.00 76.75 194 GLY A C 1
ATOM 1436 O O . GLY A 1 194 ? 2.576 4.526 -11.538 1.00 76.75 194 GLY A O 1
ATOM 1437 N N . PRO A 1 195 ? 2.374 6.469 -10.404 1.00 83.00 195 PRO A N 1
ATOM 1438 C CA . PRO A 1 195 ? 3.376 7.202 -11.167 1.00 83.00 195 PRO A CA 1
ATOM 1439 C C . PRO A 1 195 ? 4.814 6.933 -10.693 1.00 83.00 195 PRO A C 1
ATOM 1441 O O . PRO A 1 195 ? 5.105 6.916 -9.502 1.00 83.00 195 PRO A O 1
ATOM 1444 N N . TRP A 1 196 ? 5.740 6.838 -11.644 1.00 88.56 196 TRP A N 1
ATOM 1445 C CA . TRP A 1 196 ? 7.171 6.604 -11.440 1.00 88.56 196 TRP A CA 1
ATOM 1446 C C . TRP A 1 196 ? 8.004 7.591 -12.258 1.00 88.56 196 TRP A C 1
ATOM 1448 O O . TRP A 1 196 ? 7.587 8.029 -13.333 1.00 88.56 196 TRP A O 1
ATOM 1458 N N . THR A 1 197 ? 9.197 7.935 -11.772 1.00 92.81 197 THR A N 1
ATOM 1459 C CA . THR A 1 197 ? 10.129 8.829 -12.470 1.00 92.81 197 THR A CA 1
ATOM 1460 C C . THR A 1 197 ? 11.586 8.514 -12.214 1.00 92.81 197 THR A C 1
ATOM 1462 O O . THR A 1 197 ? 11.951 8.008 -11.157 1.00 92.81 197 THR A O 1
ATOM 1465 N N . GLY A 1 198 ? 12.446 8.826 -13.173 1.00 92.81 198 GLY A N 1
ATOM 1466 C CA . GLY A 1 198 ? 13.879 8.613 -13.033 1.00 92.81 198 GLY A CA 1
ATOM 1467 C C . GLY A 1 198 ? 14.609 8.707 -14.358 1.00 92.81 198 GLY A C 1
ATOM 1468 O O . GLY A 1 198 ? 14.191 9.443 -15.247 1.00 92.81 198 GLY A O 1
ATOM 1469 N N . SER A 1 199 ? 15.726 8.001 -14.485 1.00 90.44 199 SER A N 1
ATOM 1470 C CA . SER A 1 199 ? 16.667 8.164 -15.594 1.00 90.44 199 SER A CA 1
ATOM 1471 C C . SER A 1 199 ? 16.905 6.852 -16.329 1.00 90.44 199 SER A C 1
ATOM 1473 O O . SER A 1 199 ? 17.119 5.813 -15.706 1.00 90.44 199 SER A O 1
ATOM 1475 N N . PHE A 1 200 ? 16.914 6.924 -17.661 1.00 89.56 200 PHE A N 1
ATOM 1476 C CA . PHE A 1 200 ? 17.309 5.844 -18.573 1.00 89.56 200 PHE A CA 1
ATOM 1477 C C . PHE A 1 200 ? 18.626 6.202 -19.284 1.00 89.56 200 PHE A C 1
ATOM 1479 O O . PHE A 1 200 ? 18.831 5.935 -20.469 1.00 89.56 200 PHE A O 1
ATOM 1486 N N . GLY A 1 201 ? 19.527 6.859 -18.550 1.00 84.31 201 GLY A N 1
ATOM 1487 C CA . GLY A 1 201 ? 20.816 7.309 -19.063 1.00 84.31 201 GLY A CA 1
ATOM 1488 C C . GLY A 1 201 ? 20.704 8.493 -20.027 1.00 84.31 201 GLY A C 1
ATOM 1489 O O . GLY A 1 201 ? 19.630 9.037 -20.275 1.00 84.31 201 GLY A O 1
ATOM 1490 N N . ALA A 1 202 ? 21.842 8.915 -20.582 1.00 81.94 202 ALA A N 1
ATOM 1491 C CA . ALA A 1 202 ? 21.917 10.123 -21.410 1.00 81.94 202 ALA A CA 1
ATOM 1492 C C . ALA A 1 202 ? 21.137 10.017 -22.734 1.00 81.94 202 ALA A C 1
ATOM 1494 O O . ALA A 1 202 ? 20.665 11.027 -23.252 1.00 81.94 202 ALA A O 1
ATOM 1495 N N . TYR A 1 203 ? 20.996 8.805 -23.281 1.00 84.31 203 TYR A N 1
ATOM 1496 C CA . TYR A 1 203 ? 20.340 8.585 -24.570 1.00 84.31 203 TYR A CA 1
ATOM 1497 C C . TYR A 1 203 ? 18.823 8.794 -24.494 1.00 84.31 203 TYR A C 1
ATOM 1499 O O . TYR A 1 203 ? 18.258 9.508 -25.322 1.00 84.31 203 TYR A O 1
ATOM 1507 N N . TYR A 1 204 ? 18.175 8.204 -23.488 1.00 86.94 204 TYR A N 1
ATOM 1508 C CA . TYR A 1 204 ? 16.727 8.295 -23.289 1.00 86.94 204 TYR A CA 1
ATOM 1509 C C . TYR A 1 204 ? 16.319 9.467 -22.389 1.00 86.94 204 TYR A C 1
ATOM 1511 O O . TYR A 1 204 ? 15.229 10.014 -22.554 1.00 86.94 204 TYR A O 1
ATOM 1519 N N . GLY A 1 205 ? 17.207 9.895 -21.489 1.00 89.56 205 GLY A N 1
ATOM 1520 C CA . GLY A 1 205 ? 16.986 11.002 -20.568 1.00 89.56 205 GLY A CA 1
ATOM 1521 C C . GLY A 1 205 ? 16.097 10.628 -19.384 1.00 89.56 205 GLY A C 1
ATOM 1522 O O . GLY A 1 205 ? 16.129 9.499 -18.886 1.00 89.56 205 GLY A O 1
ATOM 1523 N N . THR A 1 206 ? 15.323 11.604 -18.912 1.00 94.31 206 THR A N 1
ATOM 1524 C CA . THR A 1 206 ? 14.395 11.431 -17.788 1.00 94.31 206 THR A CA 1
ATOM 1525 C C . THR A 1 206 ? 13.104 10.800 -18.277 1.00 94.31 206 THR A C 1
ATOM 1527 O O . THR A 1 206 ? 12.549 11.247 -19.278 1.00 94.31 206 THR A O 1
ATOM 1530 N N . CYS A 1 207 ? 12.607 9.797 -17.565 1.00 93.31 207 CYS A N 1
ATOM 1531 C CA . CYS A 1 207 ? 11.374 9.106 -17.904 1.00 93.31 207 CYS A CA 1
ATOM 1532 C C . CYS A 1 207 ? 10.333 9.292 -16.817 1.00 93.31 207 CYS A C 1
ATOM 1534 O O . CYS A 1 207 ? 10.646 9.174 -15.637 1.00 93.31 207 CYS A O 1
ATOM 1536 N N . ASP A 1 208 ? 9.100 9.519 -17.247 1.00 94.50 208 ASP A N 1
ATOM 1537 C CA . ASP A 1 208 ? 7.911 9.482 -16.414 1.00 94.50 208 ASP A CA 1
ATOM 1538 C C . ASP A 1 208 ? 7.005 8.375 -16.947 1.00 94.50 208 ASP A C 1
ATOM 1540 O O . ASP A 1 208 ? 6.601 8.392 -18.114 1.00 94.50 208 ASP A O 1
ATOM 1544 N N . VAL A 1 209 ? 6.703 7.396 -16.098 1.00 94.12 209 VAL A N 1
ATOM 1545 C CA . VAL A 1 209 ? 5.826 6.273 -16.444 1.00 94.12 209 VAL A CA 1
ATOM 1546 C C . VAL A 1 209 ? 4.741 6.105 -15.393 1.00 94.12 209 VAL A C 1
ATOM 1548 O O . VAL A 1 209 ? 4.885 6.534 -14.255 1.00 94.12 209 VAL A O 1
ATOM 1551 N N . ASN A 1 210 ? 3.635 5.491 -15.780 1.00 90.38 210 ASN A N 1
ATOM 1552 C CA . ASN A 1 210 ? 2.547 5.117 -14.900 1.00 90.38 210 ASN A CA 1
ATOM 1553 C C . ASN A 1 210 ? 2.295 3.621 -15.039 1.00 90.38 210 ASN A C 1
ATOM 1555 O O . ASN A 1 210 ? 2.196 3.112 -16.160 1.00 90.38 210 ASN A O 1
ATOM 1559 N N . ILE A 1 211 ? 2.162 2.947 -13.904 1.00 88.56 211 ILE A N 1
ATOM 1560 C CA . ILE A 1 211 ? 1.798 1.538 -13.826 1.00 88.56 211 ILE A CA 1
ATOM 1561 C C . ILE A 1 211 ? 0.322 1.453 -13.426 1.00 88.56 211 ILE A C 1
ATOM 1563 O O . ILE A 1 211 ? -0.084 2.037 -12.424 1.00 88.56 211 ILE A O 1
ATOM 1567 N N . THR A 1 212 ? -0.500 0.770 -14.217 1.00 83.94 212 THR A N 1
ATOM 1568 C CA . THR A 1 212 ? -1.913 0.523 -13.885 1.00 83.94 212 THR A CA 1
ATOM 1569 C C . THR A 1 212 ? -2.040 -0.564 -12.816 1.00 83.94 212 THR A C 1
ATOM 1571 O O . THR A 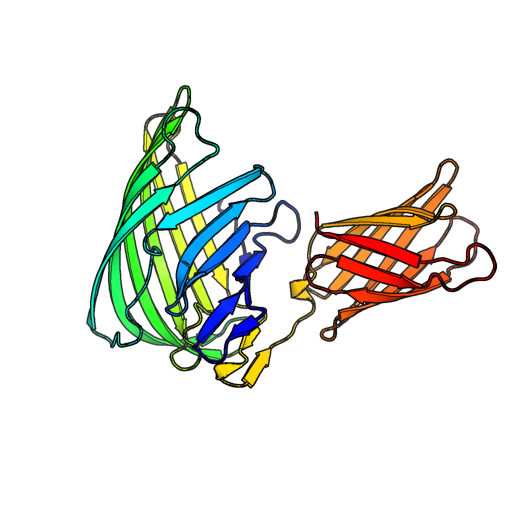1 212 ? -1.096 -1.310 -12.551 1.00 83.94 212 THR A O 1
ATOM 1574 N N . PHE A 1 213 ? -3.235 -0.741 -12.247 1.00 77.50 213 PHE A N 1
ATOM 1575 C CA . PHE A 1 213 ? -3.494 -1.824 -11.287 1.00 77.50 213 PHE A CA 1
ATOM 1576 C C . PHE A 1 213 ? -3.280 -3.235 -11.849 1.00 77.50 213 PHE A C 1
ATOM 1578 O O . PHE A 1 213 ? -3.001 -4.157 -11.093 1.00 77.50 213 PHE A O 1
ATOM 1585 N N . THR A 1 214 ? -3.338 -3.409 -13.169 1.00 82.38 214 THR A N 1
ATOM 1586 C CA . THR A 1 214 ? -3.048 -4.691 -13.828 1.00 82.38 214 THR A CA 1
ATOM 1587 C C . THR A 1 214 ? -1.558 -4.888 -14.127 1.00 82.38 214 THR A C 1
ATOM 1589 O O . THR A 1 214 ? -1.194 -5.847 -14.802 1.00 82.38 214 THR A O 1
ATOM 1592 N N . GLY A 1 215 ? -0.696 -3.962 -13.693 1.00 86.88 215 GLY A N 1
ATOM 1593 C CA . GLY A 1 215 ? 0.741 -3.996 -13.949 1.00 86.88 215 GLY A CA 1
ATOM 1594 C C . GLY A 1 215 ? 1.151 -3.509 -15.339 1.00 86.88 215 GLY A C 1
ATOM 1595 O O . GLY A 1 215 ? 2.291 -3.739 -15.730 1.00 86.88 215 GLY A O 1
ATOM 1596 N N . LEU A 1 216 ? 0.270 -2.857 -16.109 1.00 94.88 216 LEU A N 1
ATOM 1597 C CA . LEU A 1 216 ? 0.639 -2.309 -17.421 1.00 94.88 216 LEU A CA 1
ATOM 1598 C C . LEU A 1 216 ? 1.363 -0.979 -17.255 1.00 94.88 216 LEU A C 1
ATOM 1600 O O . LEU A 1 216 ? 0.908 -0.111 -16.519 1.00 94.88 216 LEU A O 1
ATOM 1604 N N . ILE A 1 217 ? 2.464 -0.808 -17.976 1.00 96.19 217 ILE A N 1
ATOM 1605 C CA . ILE A 1 217 ? 3.320 0.374 -17.901 1.00 96.19 217 ILE A CA 1
ATOM 1606 C C . ILE A 1 217 ? 3.110 1.212 -19.155 1.00 96.19 217 ILE A C 1
ATOM 1608 O O . ILE A 1 217 ? 3.187 0.700 -20.272 1.00 96.19 217 ILE A O 1
ATOM 1612 N N . THR A 1 218 ? 2.880 2.509 -18.977 1.00 96.44 218 THR A N 1
ATOM 1613 C CA . THR A 1 218 ? 2.814 3.488 -20.071 1.00 96.44 218 THR A CA 1
ATOM 1614 C C . THR A 1 218 ? 3.511 4.775 -19.667 1.00 96.44 218 THR A C 1
ATOM 1616 O O . THR A 1 218 ? 3.456 5.169 -18.506 1.00 96.44 218 THR A O 1
ATOM 1619 N N . GLY A 1 219 ? 4.172 5.450 -20.598 1.00 95.31 219 GLY A N 1
ATOM 1620 C CA . GLY A 1 219 ? 4.826 6.718 -20.306 1.00 95.31 219 GLY A CA 1
ATOM 1621 C C . GLY A 1 219 ? 5.730 7.195 -21.423 1.00 95.31 219 GLY A C 1
ATOM 1622 O O . GLY A 1 219 ? 5.618 6.763 -22.573 1.00 95.31 219 GLY A O 1
ATOM 1623 N N . ALA A 1 220 ? 6.639 8.098 -21.076 1.00 95.00 220 ALA A N 1
ATOM 1624 C CA . ALA A 1 220 ? 7.605 8.629 -22.018 1.00 95.00 220 ALA A CA 1
ATOM 1625 C C . ALA A 1 220 ? 8.909 9.031 -21.331 1.00 95.00 220 ALA A C 1
ATOM 1627 O O . ALA A 1 220 ? 8.930 9.447 -20.174 1.00 95.00 220 ALA A O 1
ATOM 1628 N N . CYS A 1 221 ? 9.988 8.959 -22.100 1.00 93.19 221 CYS A N 1
ATOM 1629 C CA . CYS A 1 221 ? 11.285 9.518 -21.770 1.00 93.19 221 CYS A CA 1
ATOM 1630 C C . CYS A 1 221 ? 11.564 10.760 -22.605 1.00 93.19 221 CYS A C 1
ATOM 1632 O O . CYS A 1 221 ? 11.230 10.815 -23.793 1.00 93.19 221 CYS A O 1
ATOM 1634 N N . LYS A 1 222 ? 12.211 11.745 -21.992 1.00 92.50 222 LYS A N 1
ATOM 1635 C CA . LYS A 1 222 ? 12.611 12.996 -22.620 1.00 92.50 222 LYS A CA 1
ATOM 1636 C C . LYS A 1 222 ? 14.114 13.196 -22.454 1.00 92.50 222 LYS A C 1
ATOM 1638 O O . LYS A 1 222 ? 14.608 13.419 -21.350 1.00 92.50 222 LYS A O 1
ATOM 1643 N N . ALA A 1 223 ? 14.813 13.186 -23.583 1.00 88.88 223 ALA A N 1
ATOM 1644 C CA . ALA A 1 223 ? 16.181 13.677 -23.706 1.00 88.88 223 ALA A CA 1
ATOM 1645 C C . ALA A 1 223 ? 16.169 15.038 -24.427 1.00 88.88 223 ALA A C 1
ATOM 1647 O O . ALA A 1 223 ? 15.137 15.464 -24.947 1.00 88.88 223 ALA A O 1
ATOM 1648 N N . ALA A 1 224 ? 17.312 15.729 -24.481 1.00 84.88 224 ALA A N 1
ATOM 1649 C CA . ALA A 1 224 ? 17.400 17.100 -25.002 1.00 84.88 224 ALA A CA 1
ATOM 1650 C C . ALA A 1 224 ? 16.789 17.290 -26.407 1.00 84.88 224 ALA A C 1
ATOM 1652 O O . ALA A 1 224 ? 16.189 18.324 -26.681 1.00 84.88 224 ALA A O 1
ATOM 1653 N N . THR A 1 225 ? 16.917 16.292 -27.285 1.00 84.38 225 THR A N 1
ATOM 1654 C CA . THR A 1 225 ? 16.502 16.377 -28.696 1.00 84.38 225 THR A CA 1
ATOM 1655 C C . THR A 1 225 ? 15.470 15.331 -29.107 1.00 84.38 225 THR A C 1
ATOM 1657 O O . THR A 1 225 ? 15.138 15.236 -30.287 1.00 84.38 225 THR A O 1
ATOM 1660 N N . ARG A 1 226 ? 14.975 14.512 -28.171 1.00 85.69 226 ARG A N 1
ATOM 1661 C CA . ARG A 1 226 ? 14.105 13.380 -28.507 1.00 85.69 226 ARG A CA 1
ATOM 1662 C C . ARG A 1 226 ? 13.112 13.048 -27.406 1.00 85.69 226 ARG A C 1
ATOM 1664 O O . ARG A 1 226 ? 13.404 13.178 -26.216 1.00 85.69 226 ARG A O 1
ATOM 1671 N N . THR A 1 227 ? 11.974 12.519 -27.831 1.00 90.44 227 THR A N 1
ATOM 1672 C CA . THR A 1 227 ? 10.998 11.871 -26.959 1.00 90.44 227 THR A CA 1
ATOM 1673 C C . THR A 1 227 ? 10.900 10.406 -27.348 1.00 90.44 227 THR A C 1
ATOM 1675 O O . THR A 1 227 ? 10.814 10.073 -28.529 1.00 90.44 227 THR A O 1
ATOM 1678 N N . THR A 1 228 ? 10.936 9.537 -26.345 1.00 91.94 228 THR A N 1
ATOM 1679 C CA . THR A 1 228 ? 10.830 8.085 -26.509 1.00 91.94 228 THR A CA 1
ATOM 1680 C C . THR A 1 228 ? 9.574 7.629 -25.797 1.00 91.94 228 THR A C 1
ATOM 1682 O O . THR A 1 228 ? 9.406 7.915 -24.616 1.00 91.94 228 THR A O 1
ATOM 1685 N N . SER A 1 229 ? 8.682 6.943 -26.498 1.00 94.38 229 SER A N 1
ATOM 1686 C CA . SER A 1 229 ? 7.515 6.332 -25.861 1.00 94.38 229 SER A CA 1
ATOM 1687 C C . SER A 1 229 ? 7.934 5.085 -25.085 1.00 94.38 229 SER A C 1
ATOM 1689 O O . SER A 1 229 ? 8.817 4.346 -25.524 1.00 94.38 229 SER A O 1
ATOM 1691 N N . VAL A 1 230 ? 7.314 4.864 -23.927 1.00 95.00 230 VAL A N 1
ATOM 1692 C CA . VAL A 1 230 ? 7.550 3.692 -23.082 1.00 95.00 230 VAL A CA 1
ATOM 1693 C C . VAL A 1 230 ? 6.234 2.953 -22.902 1.00 95.00 230 VAL A C 1
ATOM 1695 O O . VAL A 1 230 ? 5.242 3.527 -22.454 1.00 95.00 230 VAL A O 1
ATOM 1698 N N . THR A 1 231 ? 6.236 1.667 -23.228 1.00 96.88 231 THR A N 1
ATOM 1699 C CA . THR A 1 231 ? 5.155 0.734 -22.888 1.00 96.88 231 THR A CA 1
ATOM 1700 C C . THR A 1 231 ? 5.750 -0.491 -2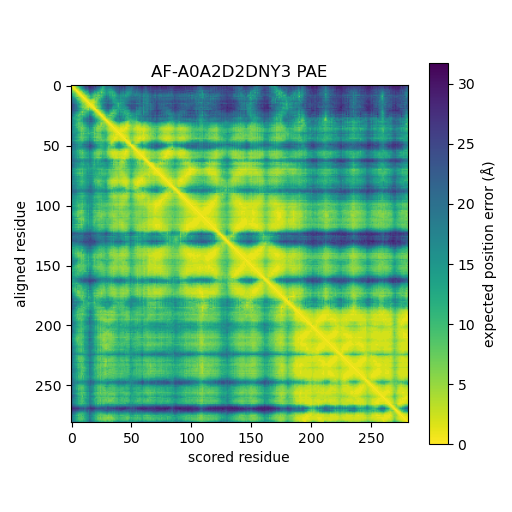2.214 1.00 96.88 231 THR A C 1
ATOM 1702 O O . THR A 1 231 ? 6.946 -0.740 -22.342 1.00 96.88 231 THR A O 1
ATOM 1705 N N . GLY A 1 232 ? 4.966 -1.259 -21.468 1.00 96.62 232 GLY A N 1
ATOM 1706 C CA . GLY A 1 232 ? 5.512 -2.432 -20.804 1.00 96.62 232 GLY A CA 1
ATOM 1707 C C . GLY A 1 232 ? 4.578 -3.092 -19.811 1.00 96.62 232 GLY A C 1
ATOM 1708 O O . GLY A 1 232 ? 3.380 -2.816 -19.769 1.00 96.62 232 GLY A O 1
ATOM 1709 N N . SER A 1 233 ? 5.159 -3.955 -18.989 1.00 97.31 233 SER A N 1
ATOM 1710 C CA . SER A 1 233 ? 4.461 -4.644 -17.911 1.00 97.31 233 SER A CA 1
ATOM 1711 C C . SER A 1 233 ? 5.387 -4.918 -16.732 1.00 97.31 233 SER A C 1
ATOM 1713 O O . SER A 1 233 ? 6.580 -5.159 -16.931 1.00 97.31 233 SER A O 1
ATOM 1715 N N . VAL A 1 234 ? 4.823 -4.983 -15.532 1.00 94.25 234 VAL A N 1
ATOM 1716 C CA . VAL A 1 234 ? 5.438 -5.583 -14.347 1.00 94.25 234 VAL A CA 1
ATOM 1717 C C . VAL A 1 234 ? 4.588 -6.760 -13.884 1.00 94.25 234 VAL A C 1
ATOM 1719 O O . VAL A 1 234 ? 3.363 -6.670 -13.843 1.00 94.25 234 VAL A O 1
ATOM 1722 N N . ASP A 1 235 ? 5.225 -7.886 -13.578 1.00 91.31 235 ASP A N 1
ATOM 1723 C CA . ASP A 1 235 ? 4.522 -9.079 -13.108 1.00 91.31 235 ASP A CA 1
ATOM 1724 C C . ASP A 1 235 ? 4.487 -9.193 -11.574 1.00 91.31 235 ASP A C 1
ATOM 1726 O O . ASP A 1 235 ? 5.042 -8.380 -10.830 1.00 91.31 235 ASP A O 1
ATOM 1730 N N . LYS A 1 236 ? 3.835 -10.249 -11.075 1.00 83.19 236 LYS A N 1
ATOM 1731 C CA . LYS A 1 236 ? 3.729 -10.518 -9.636 1.00 83.19 236 LYS A CA 1
ATOM 1732 C C . LYS A 1 236 ? 5.058 -10.854 -8.958 1.00 83.19 236 LYS A C 1
ATOM 1734 O O . LYS A 1 236 ? 5.109 -10.823 -7.732 1.00 83.19 236 LYS A O 1
ATOM 1739 N N . ALA A 1 237 ? 6.109 -11.193 -9.699 1.00 85.62 237 ALA A N 1
ATOM 1740 C CA . ALA A 1 237 ? 7.458 -11.370 -9.167 1.00 85.62 237 ALA A CA 1
ATOM 1741 C C . ALA A 1 237 ? 8.246 -10.047 -9.179 1.00 85.62 237 ALA A C 1
ATOM 1743 O O . ALA A 1 237 ? 9.333 -9.975 -8.615 1.00 85.62 237 ALA A O 1
ATOM 1744 N N . GLY A 1 238 ? 7.681 -8.983 -9.756 1.00 86.25 238 GLY A N 1
ATOM 1745 C CA . GLY A 1 238 ? 8.345 -7.701 -9.952 1.00 86.25 238 GLY A CA 1
ATOM 1746 C C . GLY A 1 238 ? 9.245 -7.674 -11.183 1.00 86.25 238 GLY A C 1
ATOM 1747 O O . GLY A 1 238 ? 10.024 -6.739 -11.324 1.00 86.25 238 GLY A O 1
ATOM 1748 N N . VAL A 1 239 ? 9.166 -8.659 -12.080 1.00 95.19 239 VAL A N 1
ATOM 1749 C CA . VAL A 1 239 ? 9.920 -8.613 -13.334 1.00 95.19 239 VAL A CA 1
ATOM 1750 C C . VAL A 1 239 ? 9.288 -7.561 -14.232 1.00 95.19 239 VAL A C 1
ATOM 1752 O O . VAL A 1 239 ? 8.103 -7.632 -14.563 1.00 95.19 239 VAL A O 1
ATOM 1755 N N . VAL A 1 240 ? 10.093 -6.582 -14.631 1.00 96.25 240 VAL A N 1
ATOM 1756 C CA . VAL A 1 240 ? 9.683 -5.466 -15.480 1.00 96.25 240 VAL A CA 1
ATOM 1757 C C . VAL A 1 240 ? 10.148 -5.734 -16.903 1.00 96.25 240 VAL A C 1
ATOM 1759 O O . VAL A 1 240 ? 11.313 -6.059 -17.125 1.00 96.25 240 VAL A O 1
ATOM 1762 N N . LYS A 1 241 ? 9.258 -5.541 -17.875 1.00 96.38 241 LYS A N 1
ATOM 1763 C CA . LYS A 1 241 ? 9.581 -5.528 -19.306 1.00 96.38 241 LYS A CA 1
ATOM 1764 C C . LYS A 1 241 ? 9.126 -4.208 -19.902 1.00 96.38 241 LYS A C 1
ATOM 1766 O O . LYS A 1 241 ? 7.952 -3.870 -19.789 1.00 96.38 241 LYS A O 1
ATOM 1771 N N . LEU A 1 242 ? 10.039 -3.483 -20.536 1.00 94.81 242 LEU A N 1
ATOM 1772 C CA . LEU A 1 242 ? 9.794 -2.179 -21.145 1.00 94.81 242 LEU A CA 1
ATOM 1773 C C . LEU A 1 242 ? 10.132 -2.233 -22.630 1.00 94.81 242 LEU A C 1
ATOM 1775 O O . LEU A 1 242 ? 11.248 -2.587 -22.991 1.00 94.81 242 LEU A O 1
ATOM 1779 N N . ALA A 1 243 ? 9.192 -1.838 -23.474 1.00 93.69 243 ALA A N 1
ATOM 1780 C CA . ALA A 1 243 ? 9.406 -1.538 -24.877 1.00 93.69 243 ALA A CA 1
ATOM 1781 C C . ALA A 1 243 ? 9.549 -0.019 -25.040 1.00 93.69 243 ALA A C 1
ATOM 1783 O O . ALA A 1 243 ? 8.626 0.744 -24.737 1.00 93.69 243 ALA A O 1
ATOM 1784 N N . MET A 1 244 ? 10.721 0.409 -25.500 1.00 91.31 244 MET A N 1
ATOM 1785 C CA . MET A 1 244 ? 11.079 1.808 -25.704 1.00 91.31 244 MET A CA 1
ATOM 1786 C C . MET A 1 244 ? 11.141 2.098 -27.196 1.00 91.31 244 MET A C 1
ATOM 1788 O O . MET A 1 244 ? 11.932 1.486 -27.909 1.00 91.31 244 MET A O 1
ATOM 1792 N N . SER A 1 245 ? 10.308 3.021 -27.673 1.00 90.44 245 SER A N 1
ATOM 1793 C CA . SER A 1 245 ? 10.205 3.335 -29.098 1.00 90.44 245 SER A CA 1
ATOM 1794 C C . SER A 1 245 ? 10.464 4.814 -29.354 1.00 90.44 245 SER A C 1
ATOM 1796 O O . SER A 1 245 ? 9.746 5.690 -28.853 1.00 90.44 245 SER A O 1
ATOM 1798 N N . VAL A 1 246 ? 11.522 5.087 -30.121 1.00 86.81 246 VAL A N 1
ATOM 1799 C CA . VAL A 1 246 ? 11.872 6.422 -30.619 1.00 86.81 246 VAL A CA 1
ATOM 1800 C C . VAL A 1 246 ? 11.150 6.638 -31.946 1.00 86.81 246 VAL A C 1
ATOM 1802 O O . VAL A 1 246 ? 11.146 5.752 -32.799 1.00 86.81 246 VAL A O 1
ATOM 1805 N N . ALA A 1 247 ? 10.556 7.815 -32.152 1.00 80.69 247 ALA A N 1
ATOM 1806 C CA . ALA A 1 247 ? 9.881 8.133 -33.409 1.00 80.69 247 ALA A CA 1
ATOM 1807 C C . ALA A 1 247 ? 10.832 7.959 -34.613 1.00 80.69 247 ALA A C 1
ATOM 1809 O O . ALA A 1 247 ? 11.897 8.572 -34.659 1.00 80.69 247 ALA A O 1
ATOM 1810 N N . GLY A 1 248 ? 10.447 7.108 -35.572 1.00 76.12 248 GLY A N 1
ATOM 1811 C CA . GLY A 1 248 ? 11.262 6.779 -36.751 1.00 76.12 248 GLY A CA 1
ATOM 1812 C C . GLY A 1 248 ? 12.444 5.833 -36.490 1.00 76.12 248 GLY A C 1
ATOM 1813 O O . GLY A 1 248 ? 13.252 5.629 -37.392 1.00 76.12 248 GLY A O 1
ATOM 1814 N N . GLY A 1 249 ? 12.562 5.271 -35.282 1.00 79.56 249 GLY A N 1
ATOM 1815 C CA . GLY A 1 249 ? 13.625 4.348 -34.881 1.00 79.56 249 GLY A CA 1
ATOM 1816 C C . GLY A 1 249 ? 13.140 2.923 -34.595 1.00 79.56 249 GLY A C 1
ATOM 1817 O O . GLY A 1 249 ? 11.960 2.595 -34.730 1.00 79.56 249 GLY A O 1
ATOM 1818 N N . ALA A 1 250 ? 14.077 2.066 -34.184 1.00 80.25 250 ALA A N 1
ATOM 1819 C CA . ALA A 1 250 ? 13.773 0.724 -33.699 1.00 80.25 250 ALA A CA 1
ATOM 1820 C C . ALA A 1 250 ? 13.155 0.769 -32.291 1.00 80.25 250 ALA A C 1
ATOM 1822 O O . ALA A 1 250 ? 13.375 1.710 -31.527 1.00 80.25 250 ALA A O 1
ATOM 1823 N N . THR A 1 251 ? 12.388 -0.269 -31.952 1.00 87.19 251 THR A N 1
ATOM 1824 C CA . THR A 1 251 ? 11.898 -0.476 -30.585 1.00 87.19 251 THR A CA 1
ATOM 1825 C C . THR A 1 251 ? 12.872 -1.378 -29.841 1.00 87.19 251 THR A C 1
ATOM 1827 O O . THR A 1 251 ? 13.137 -2.496 -30.280 1.00 87.19 251 THR A O 1
ATOM 1830 N N . GLU A 1 252 ? 13.389 -0.901 -28.715 1.00 87.88 252 GLU A N 1
ATOM 1831 C CA . GLU A 1 252 ? 14.282 -1.664 -27.844 1.00 87.88 252 GLU A CA 1
ATOM 1832 C C . GLU A 1 252 ? 13.499 -2.253 -26.671 1.00 87.88 252 GLU A C 1
ATOM 1834 O O . GLU A 1 252 ? 12.600 -1.612 -26.123 1.00 87.88 252 GLU A O 1
ATOM 1839 N N . THR A 1 253 ? 13.831 -3.487 -26.286 1.00 90.94 253 THR A N 1
ATOM 1840 C CA . THR A 1 253 ? 13.233 -4.139 -25.116 1.00 90.94 253 THR A CA 1
ATOM 1841 C C . THR A 1 253 ? 14.237 -4.177 -23.978 1.00 90.94 253 THR A C 1
ATOM 1843 O O . THR A 1 253 ? 15.316 -4.745 -24.116 1.00 90.94 253 THR A O 1
ATOM 1846 N N . ASN A 1 254 ? 13.848 -3.619 -22.837 1.00 91.12 254 ASN A N 1
ATOM 1847 C CA . ASN A 1 254 ? 14.634 -3.596 -21.615 1.00 91.12 254 ASN A CA 1
ATOM 1848 C C . ASN A 1 254 ? 13.932 -4.416 -20.535 1.00 91.12 254 ASN A C 1
ATOM 1850 O O . ASN A 1 254 ? 12.708 -4.373 -20.399 1.00 91.12 254 ASN A O 1
ATOM 1854 N N . VAL A 1 255 ? 14.714 -5.168 -19.767 1.00 93.94 255 VAL A N 1
ATOM 1855 C CA . VAL A 1 255 ? 14.219 -5.993 -18.664 1.00 93.94 255 VAL A CA 1
ATOM 1856 C C . VAL A 1 255 ? 14.865 -5.514 -17.375 1.00 93.94 255 VAL A C 1
ATOM 1858 O O . VAL A 1 255 ? 16.035 -5.140 -17.366 1.00 93.94 255 VAL A O 1
ATOM 1861 N N . GLY A 1 256 ? 14.109 -5.520 -16.286 1.00 94.62 256 GLY A N 1
ATOM 1862 C CA . GLY A 1 256 ? 14.633 -5.202 -14.964 1.00 94.62 256 GLY A CA 1
ATOM 1863 C C . GLY A 1 256 ? 13.764 -5.760 -13.856 1.00 94.62 256 GLY A C 1
ATOM 1864 O O . GLY A 1 256 ? 12.924 -6.632 -14.081 1.00 94.62 256 GLY A O 1
ATOM 1865 N N . GLN A 1 257 ? 13.978 -5.236 -12.660 1.00 94.62 257 GLN A N 1
ATOM 1866 C CA . GLN A 1 257 ? 13.312 -5.670 -11.449 1.00 94.62 257 GLN A CA 1
ATOM 1867 C C . GLN A 1 257 ? 12.711 -4.461 -10.734 1.00 94.62 257 GLN A C 1
ATOM 1869 O O . GLN A 1 257 ? 13.383 -3.452 -10.514 1.00 94.62 257 GLN A O 1
ATOM 1874 N N . ALA A 1 258 ? 11.445 -4.582 -10.358 1.00 86.88 258 ALA A N 1
ATOM 1875 C CA . ALA A 1 258 ? 10.752 -3.666 -9.476 1.00 86.88 258 ALA A CA 1
ATOM 1876 C C . ALA A 1 258 ? 10.820 -4.189 -8.039 1.00 86.88 258 ALA A C 1
ATOM 1878 O O . ALA A 1 258 ? 10.367 -5.295 -7.719 1.00 86.88 258 ALA A O 1
ATOM 1879 N N . ALA A 1 259 ? 11.384 -3.360 -7.172 1.00 79.94 259 ALA A N 1
ATOM 1880 C CA . ALA A 1 259 ? 11.062 -3.313 -5.762 1.00 79.94 259 ALA A CA 1
ATOM 1881 C C . ALA A 1 259 ? 9.888 -2.339 -5.551 1.00 79.94 259 ALA A C 1
ATOM 1883 O O . ALA A 1 259 ? 9.311 -1.806 -6.494 1.00 79.94 259 ALA A O 1
ATOM 1884 N N . LEU A 1 260 ? 9.480 -2.157 -4.299 1.00 69.25 260 LEU A N 1
ATOM 1885 C CA . LEU A 1 260 ? 8.319 -1.336 -3.957 1.00 69.25 260 LEU A CA 1
ATOM 1886 C C . LEU A 1 260 ? 8.478 0.138 -4.365 1.00 69.25 260 LEU A C 1
ATOM 1888 O O . LEU A 1 260 ? 7.562 0.690 -4.960 1.00 69.25 260 LEU A O 1
ATOM 1892 N N . PHE A 1 261 ? 9.631 0.745 -4.082 1.00 72.31 261 PHE A N 1
ATOM 1893 C CA . PHE A 1 261 ? 9.870 2.173 -4.334 1.00 72.31 261 PHE A CA 1
ATOM 1894 C C . PHE A 1 261 ? 10.886 2.444 -5.434 1.00 72.31 261 PHE A C 1
ATOM 1896 O O . PHE A 1 261 ? 11.014 3.578 -5.891 1.00 72.31 261 PHE A O 1
ATOM 1903 N N . ASP A 1 262 ? 11.584 1.405 -5.875 1.00 81.69 262 ASP A N 1
ATOM 1904 C CA . ASP A 1 262 ? 12.647 1.493 -6.857 1.00 81.69 262 ASP A CA 1
ATOM 1905 C C . ASP A 1 262 ? 12.433 0.406 -7.903 1.00 81.69 262 ASP A C 1
ATOM 1907 O O . ASP A 1 262 ? 12.155 -0.747 -7.578 1.00 81.69 262 ASP A O 1
ATOM 1911 N N . MET A 1 263 ? 12.602 0.752 -9.168 1.00 90.00 263 MET A N 1
ATOM 1912 C CA . MET A 1 263 ? 12.684 -0.213 -10.253 1.00 90.00 263 MET A CA 1
ATOM 1913 C C . MET A 1 263 ? 13.918 0.104 -11.078 1.00 90.00 263 MET A C 1
ATOM 1915 O O . MET A 1 263 ? 14.185 1.261 -11.395 1.00 90.00 263 MET A O 1
ATOM 1919 N N . SER A 1 264 ? 14.702 -0.915 -11.400 1.00 94.38 264 SER A N 1
ATOM 1920 C CA . SER A 1 264 ? 15.943 -0.728 -12.147 1.00 94.38 264 SER A CA 1
ATOM 1921 C C . SER A 1 264 ? 16.275 -1.939 -12.996 1.00 94.38 264 SER A C 1
ATOM 1923 O O . SER A 1 264 ? 15.784 -3.046 -12.765 1.00 94.38 264 SER A O 1
ATOM 1925 N N . GLY A 1 265 ? 17.125 -1.726 -13.988 1.00 93.69 265 GLY A N 1
ATOM 1926 C CA . GLY A 1 265 ? 17.609 -2.791 -14.846 1.00 93.69 265 GLY A CA 1
ATOM 1927 C C . GLY A 1 265 ? 18.708 -2.313 -15.784 1.00 93.69 265 GLY A C 1
ATOM 1928 O O . GLY A 1 265 ? 18.964 -1.109 -15.890 1.00 93.69 265 GLY A O 1
ATOM 1929 N N . PRO A 1 266 ? 19.372 -3.249 -16.471 1.00 90.25 266 PRO A N 1
ATOM 1930 C CA . PRO A 1 266 ? 20.285 -2.912 -17.548 1.00 90.25 266 PRO A CA 1
ATOM 1931 C C . PRO A 1 266 ? 19.526 -2.332 -18.749 1.00 90.25 266 PRO A C 1
ATOM 1933 O O . PRO A 1 266 ? 18.390 -2.717 -19.044 1.00 90.25 266 PRO A O 1
ATOM 1936 N N . LEU A 1 267 ? 20.181 -1.420 -19.464 1.00 85.94 267 LEU A N 1
ATOM 1937 C CA . LEU A 1 267 ? 19.805 -1.011 -20.813 1.00 85.94 267 LEU A CA 1
ATOM 1938 C C . LEU A 1 267 ? 20.454 -1.972 -21.810 1.00 85.94 267 LEU A C 1
ATOM 1940 O O . LEU A 1 267 ? 21.682 -2.065 -21.890 1.00 85.94 267 LEU A O 1
ATOM 1944 N N . ALA A 1 268 ? 19.629 -2.711 -22.545 1.00 70.50 268 ALA A N 1
ATOM 1945 C CA . ALA A 1 268 ? 20.078 -3.673 -23.539 1.00 70.50 268 ALA A CA 1
ATOM 1946 C C . ALA A 1 268 ? 20.155 -3.001 -24.920 1.00 70.50 268 ALA A C 1
ATOM 1948 O O . ALA A 1 268 ? 19.130 -2.703 -25.520 1.00 70.50 268 ALA A O 1
ATOM 1949 N N . GLY A 1 269 ? 21.366 -2.785 -25.445 1.00 63.09 269 GLY A N 1
ATOM 1950 C CA . GLY A 1 269 ? 21.556 -2.245 -26.796 1.00 63.09 269 GLY A CA 1
ATOM 1951 C C . GLY A 1 269 ? 22.918 -1.585 -27.013 1.00 63.09 269 GLY A C 1
ATOM 1952 O O . GLY A 1 269 ? 23.505 -1.012 -26.098 1.00 63.09 269 GLY A O 1
ATOM 1953 N N . ALA A 1 270 ? 23.430 -1.653 -28.247 1.00 50.47 270 ALA A N 1
ATOM 1954 C CA . ALA A 1 270 ? 24.744 -1.119 -28.626 1.00 50.47 270 ALA A CA 1
ATOM 1955 C C . ALA A 1 270 ? 24.810 0.424 -28.665 1.00 50.47 270 ALA A C 1
ATOM 1957 O O . ALA A 1 270 ? 25.902 0.986 -28.658 1.00 50.47 270 ALA A O 1
ATOM 1958 N N . ALA A 1 271 ? 23.664 1.117 -28.704 1.00 57.09 271 ALA A N 1
ATOM 1959 C CA . ALA A 1 271 ? 23.602 2.576 -28.830 1.00 57.09 271 ALA A CA 1
ATOM 1960 C C . ALA A 1 271 ? 23.747 3.330 -27.493 1.00 57.09 271 ALA A C 1
ATOM 1962 O O . ALA A 1 271 ? 24.091 4.513 -27.502 1.00 57.09 271 ALA A O 1
ATOM 1963 N N . ALA A 1 272 ? 23.488 2.670 -26.357 1.00 62.81 272 ALA A N 1
ATOM 1964 C CA . ALA A 1 272 ? 23.563 3.279 -25.028 1.00 62.81 272 ALA A CA 1
ATOM 1965 C C . ALA A 1 27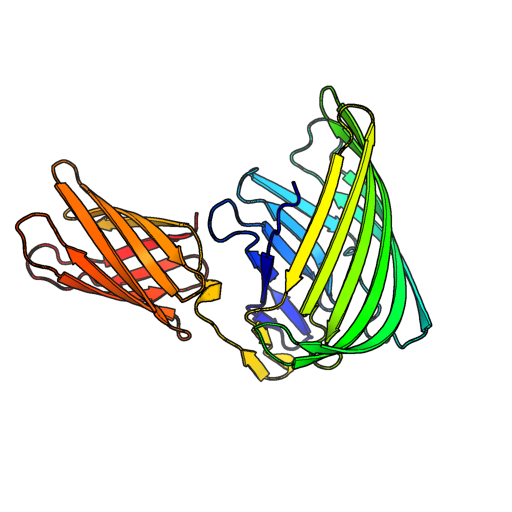2 ? 23.655 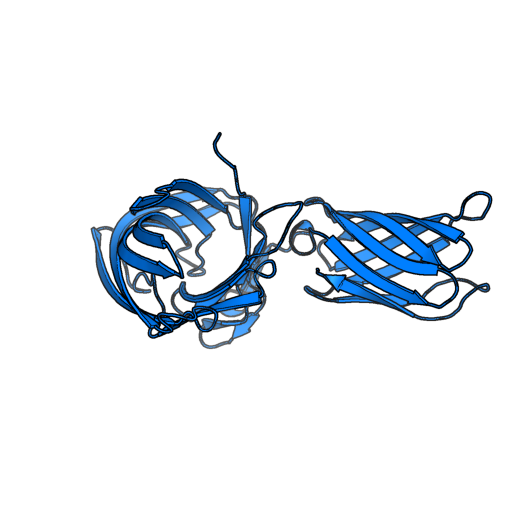2.220 -23.907 1.00 62.81 272 ALA A C 1
ATOM 1967 O O . ALA A 1 272 ? 22.682 2.012 -23.178 1.00 62.81 272 ALA A O 1
ATOM 1968 N N . PRO A 1 273 ? 24.806 1.543 -23.741 1.00 69.38 273 PRO A N 1
ATOM 1969 C CA . PRO A 1 273 ? 25.005 0.637 -22.615 1.00 69.38 273 PRO A CA 1
ATOM 1970 C C . PRO A 1 273 ? 24.919 1.407 -21.290 1.00 69.38 273 PRO A C 1
ATOM 1972 O O . PRO A 1 273 ? 25.477 2.497 -21.149 1.00 69.38 273 PRO A O 1
ATOM 1975 N N . GLY A 1 274 ? 24.222 0.846 -20.304 1.00 83.62 274 GLY A N 1
ATOM 1976 C CA . GLY A 1 274 ? 24.055 1.479 -18.999 1.00 83.62 274 GLY A CA 1
ATOM 1977 C C . GLY A 1 274 ? 22.983 0.809 -18.152 1.00 83.62 274 GLY A C 1
ATOM 1978 O O . GLY A 1 274 ? 22.541 -0.294 -18.457 1.00 83.62 274 GLY A O 1
ATOM 1979 N N . ASN A 1 275 ? 22.557 1.502 -17.099 1.00 89.44 275 ASN A N 1
ATOM 1980 C CA . ASN A 1 275 ? 21.445 1.091 -16.249 1.00 89.44 275 ASN A CA 1
ATOM 1981 C C . ASN A 1 275 ? 20.365 2.169 -16.271 1.00 89.44 275 ASN A C 1
ATOM 1983 O O . ASN A 1 275 ? 20.665 3.361 -16.370 1.00 89.44 275 ASN A O 1
ATOM 1987 N N . TRP A 1 276 ? 19.120 1.743 -16.131 1.00 91.62 276 TRP A N 1
ATOM 1988 C CA . TRP A 1 276 ? 17.998 2.620 -15.853 1.00 91.62 276 TRP A CA 1
ATOM 1989 C C . TRP A 1 276 ? 17.541 2.434 -14.410 1.00 91.62 276 TRP A C 1
ATOM 1991 O O . TRP A 1 276 ? 17.671 1.354 -13.830 1.00 91.62 276 TRP A O 1
ATOM 2001 N N . ALA A 1 277 ? 17.011 3.505 -13.832 1.00 93.56 277 ALA A N 1
ATOM 2002 C CA . ALA A 1 277 ? 16.415 3.489 -12.507 1.00 93.56 277 ALA A CA 1
ATOM 2003 C C . ALA A 1 277 ? 15.244 4.469 -12.461 1.00 93.56 277 ALA A C 1
ATOM 2005 O O . ALA A 1 277 ? 15.381 5.627 -12.863 1.00 93.56 277 ALA A O 1
ATOM 2006 N N . LEU A 1 278 ? 14.111 4.010 -11.944 1.00 91.06 278 LEU A N 1
ATOM 2007 C CA . LEU A 1 278 ? 12.954 4.830 -11.617 1.00 91.06 278 LEU A CA 1
ATOM 2008 C C . LEU A 1 278 ? 12.631 4.679 -10.138 1.00 91.06 278 LEU A C 1
ATOM 2010 O O . LEU A 1 278 ? 12.809 3.610 -9.553 1.00 91.06 278 LEU A O 1
ATOM 2014 N N . LYS A 1 279 ? 12.102 5.753 -9.574 1.00 85.81 279 LYS A N 1
ATOM 2015 C CA . LYS A 1 279 ? 11.526 5.811 -8.242 1.00 85.81 279 LYS A CA 1
ATOM 2016 C C . LYS A 1 279 ? 10.041 6.079 -8.339 1.00 85.81 279 LYS A C 1
ATOM 2018 O O . LYS A 1 279 ? 9.603 6.816 -9.226 1.00 85.81 279 LYS A O 1
ATOM 2023 N N . HIS A 1 280 ? 9.282 5.497 -7.431 1.00 75.25 280 HIS A N 1
ATOM 2024 C CA . HIS A 1 280 ? 7.873 5.831 -7.296 1.00 75.25 280 HIS A CA 1
ATOM 2025 C C . HIS A 1 280 ? 7.730 7.310 -6.882 1.00 75.25 280 HIS A C 1
ATOM 2027 O O . HIS A 1 280 ? 8.541 7.798 -6.089 1.00 75.25 280 HIS A O 1
ATOM 2033 N N . LYS A 1 281 ? 6.753 8.036 -7.441 1.00 70.62 281 LYS A N 1
ATOM 2034 C CA . LYS A 1 281 ? 6.423 9.416 -7.028 1.00 70.62 281 LYS A CA 1
ATOM 2035 C C . LYS A 1 281 ? 5.502 9.449 -5.812 1.00 70.62 281 LYS A C 1
ATOM 2037 O O . LYS A 1 281 ? 4.689 8.508 -5.666 1.00 70.62 281 LYS A O 1
#

Nearest PDB structures (foldseek):
  2in5-assembly1_A  TM=5.856E-01  e=4.152E-02  Escherichia coli K-12
  2in5-assembly1_B  TM=5.471E-01  e=4.567E-02  Escherichia coli K-12
  5z5d-assembly1_A  TM=1.615E-01  e=4.272E-01  Geobacillus thermoleovorans

Secondary structure (DSSP, 8-state):
-----EEEEEEEEE-TTS-EEEEEEE--SSS--EEEEE-TTS-EEEEEETTTTEEEEEEEEESPPPTT--TT-EEEEEEEEE-TT-SS-SEEEEEEEEEEEEEEEEEETTEEEEEEEEEEEEEEEEEEETTEEEEEEEEEEEEEETTT--EEEEEEEEEEEETT--EEEEEEEEEEEEETTTTEEE--GGGG-EEEEEE-HHHH-EEEEEE-TTSEEEEEEEETTEEEEEEEEE-TT-EEEEEEEETTSPEEEEEEEE-SSEEEEEE-STT--EEEEEEE-

pLDDT: mean 75.04, std 16.75, range [25.67, 97.31]